Protein AF-A0A0E0RIQ4-F1 (afdb_monomer)

pLDDT: mean 88.76, std 12.85, range [45.59, 98.69]

InterPro domains:
  IPR000907 Lipoxygenase [PTHR11771] (1-257)
  IPR013819 Lipoxygenase, C-terminal [PF00305] (1-257)
  IPR013819 Lipoxygenase, C-terminal [PS51393] (1-257)
  IPR036226 Lipoxigenase, C-terminal domain superfamily [SSF48484] (1-257)

Solvent-accessible surface area (backbone atoms only — not comparable to full-atom values): 14904 Å² total; per-residue (Å²): 110,67,68,61,57,50,32,57,67,51,34,73,22,92,85,11,54,50,30,69,44,31,67,63,23,90,44,49,65,57,52,53,49,51,46,44,74,75,70,63,38,67,68,42,64,31,68,72,44,38,54,51,54,55,42,73,72,66,65,79,66,65,90,86,79,55,65,65,62,59,52,50,46,56,51,53,52,47,46,38,52,41,41,41,56,47,48,53,65,79,34,81,46,51,65,54,49,67,67,33,62,66,63,54,49,51,57,48,43,48,40,61,71,71,36,60,92,54,88,68,50,74,82,66,67,70,37,66,69,41,43,35,51,52,54,32,29,55,54,37,48,75,38,65,52,43,50,69,70,37,48,48,40,24,82,54,36,63,51,45,90,77,46,61,55,35,73,77,60,76,84,74,56,82,88,81,43,66,100,71,66,80,51,68,74,41,53,67,47,72,71,45,47,66,60,46,48,60,52,31,44,57,64,33,53,80,61,97,83,61,78,54,88,63,70,70,82,55,72,74,41,65,71,36,71,68,49,34,51,43,49,52,54,36,28,54,49,50,53,54,48,52,54,50,52,52,57,50,72,69,37,84,89,53,75,94,107

Structure (mmCIF, N/CA/C/O backbone):
data_AF-A0A0E0RIQ4-F1
#
_entry.id   AF-A0A0E0RIQ4-F1
#
loop_
_atom_site.group_PDB
_atom_site.id
_atom_site.type_symbol
_atom_site.label_atom_id
_atom_site.label_alt_id
_atom_site.label_comp_id
_atom_site.label_asym_id
_atom_site.label_entity_id
_atom_site.label_seq_id
_atom_site.pdbx_PDB_ins_code
_atom_site.Cartn_x
_atom_site.Cartn_y
_atom_site.Cartn_z
_atom_site.occupancy
_atom_site.B_iso_or_equiv
_atom_site.auth_seq_id
_atom_site.auth_comp_id
_atom_site.auth_asym_id
_atom_site.auth_atom_id
_atom_site.pdbx_PDB_model_num
ATOM 1 N N . MET A 1 1 ? -10.357 0.951 -6.678 1.00 92.38 1 MET A N 1
ATOM 2 C CA . MET A 1 1 ? -10.808 -0.134 -7.591 1.00 92.38 1 MET A CA 1
ATOM 3 C C . MET A 1 1 ? -10.635 0.209 -9.069 1.00 92.38 1 MET A C 1
ATOM 5 O O . MET A 1 1 ? -10.190 -0.663 -9.808 1.00 92.38 1 MET A O 1
ATOM 9 N N . GLU A 1 2 ? -10.958 1.433 -9.501 1.00 96.56 2 GLU A N 1
ATOM 10 C CA . GLU A 1 2 ? -10.886 1.853 -10.913 1.00 96.56 2 GLU A CA 1
ATOM 11 C C . GLU A 1 2 ? -9.510 1.608 -11.554 1.00 96.56 2 GLU A C 1
ATOM 13 O O . GLU A 1 2 ? -9.418 0.913 -12.565 1.00 96.56 2 GLU A O 1
ATOM 18 N N . ILE A 1 3 ? -8.424 2.059 -10.912 1.00 96.25 3 ILE A N 1
ATOM 19 C CA . ILE A 1 3 ? -7.063 1.844 -11.427 1.00 96.25 3 ILE A CA 1
ATOM 20 C C . ILE A 1 3 ? -6.725 0.354 -11.592 1.00 96.25 3 ILE A C 1
ATOM 22 O O . ILE A 1 3 ? -6.146 -0.037 -12.601 1.00 96.25 3 ILE A O 1
ATOM 26 N N . ASN A 1 4 ? -7.182 -0.515 -10.681 1.00 97.62 4 ASN A N 1
ATOM 27 C CA . ASN A 1 4 ? -6.982 -1.964 -10.802 1.00 97.62 4 ASN A CA 1
ATOM 28 C C . ASN A 1 4 ? -7.773 -2.544 -11.986 1.00 97.62 4 ASN A C 1
ATOM 30 O O . ASN A 1 4 ? -7.302 -3.469 -12.646 1.00 97.62 4 ASN A O 1
ATOM 34 N N . ALA A 1 5 ? -8.973 -2.027 -12.274 1.00 97.94 5 ALA A N 1
ATOM 35 C CA . ALA A 1 5 ? -9.759 -2.453 -13.431 1.00 97.94 5 ALA A CA 1
ATOM 36 C C . ALA A 1 5 ? -9.096 -2.037 -14.751 1.00 97.94 5 ALA A C 1
ATOM 38 O O . ALA A 1 5 ? -9.020 -2.842 -15.680 1.00 97.94 5 ALA A O 1
ATOM 39 N N . GLN A 1 6 ? -8.561 -0.818 -14.814 1.00 97.00 6 GLN A N 1
ATOM 40 C CA . GLN A 1 6 ? -7.783 -0.338 -15.956 1.00 97.00 6 GLN A CA 1
ATOM 41 C C . GLN A 1 6 ? -6.483 -1.131 -16.124 1.00 97.00 6 GLN A C 1
ATOM 43 O O . GLN A 1 6 ? -6.162 -1.556 -17.236 1.00 97.00 6 GLN A O 1
ATOM 48 N N . ALA A 1 7 ? -5.787 -1.429 -15.024 1.00 96.88 7 ALA A N 1
ATOM 49 C CA . ALA A 1 7 ? -4.582 -2.245 -15.036 1.00 96.88 7 ALA A CA 1
ATOM 50 C C . ALA A 1 7 ? -4.851 -3.643 -15.611 1.00 96.88 7 ALA A C 1
ATOM 52 O O . ALA A 1 7 ? -4.124 -4.084 -16.498 1.00 96.88 7 ALA A O 1
ATOM 53 N N . ARG A 1 8 ? -5.941 -4.309 -15.203 1.00 98.12 8 ARG A N 1
ATOM 54 C CA . ARG A 1 8 ? -6.346 -5.608 -15.776 1.00 98.12 8 ARG A CA 1
ATOM 55 C C . ARG A 1 8 ? -6.628 -5.563 -17.277 1.00 98.12 8 ARG A C 1
ATOM 57 O O . ARG A 1 8 ? -6.544 -6.598 -17.923 1.00 98.12 8 ARG A O 1
ATOM 64 N N . ARG A 1 9 ? -6.995 -4.403 -17.828 1.00 96.19 9 ARG A N 1
ATOM 65 C CA . ARG A 1 9 ? -7.291 -4.242 -19.260 1.00 96.19 9 ARG A CA 1
ATOM 66 C C . ARG A 1 9 ? -6.046 -3.931 -20.084 1.00 96.19 9 ARG A C 1
ATOM 68 O O . ARG A 1 9 ? -5.907 -4.474 -21.175 1.00 96.19 9 ARG A O 1
ATOM 75 N N . MET A 1 10 ? -5.172 -3.056 -19.587 1.00 94.44 10 MET A N 1
ATOM 76 C CA . MET A 1 10 ? -4.104 -2.447 -20.396 1.00 94.44 10 MET A CA 1
ATOM 77 C C . MET A 1 10 ? -2.688 -2.712 -19.869 1.00 94.44 10 MET A C 1
ATOM 79 O O . MET A 1 10 ? -1.731 -2.706 -20.641 1.00 94.44 10 MET A O 1
ATOM 83 N N . LEU A 1 11 ? -2.532 -2.911 -18.559 1.00 95.88 11 LEU A N 1
ATOM 84 C CA . LEU A 1 11 ? -1.223 -2.970 -17.906 1.00 95.88 11 LEU A CA 1
ATOM 85 C C . LEU A 1 11 ? -0.731 -4.415 -17.769 1.00 95.88 11 LEU A C 1
ATOM 87 O O . LEU A 1 11 ? 0.338 -4.749 -18.272 1.00 95.88 11 LEU A O 1
ATOM 91 N N . ILE A 1 12 ? -1.527 -5.258 -17.109 1.00 97.19 12 ILE A N 1
ATOM 92 C CA . ILE A 1 12 ? -1.176 -6.637 -16.726 1.00 97.19 12 ILE A CA 1
ATOM 93 C C . ILE A 1 12 ? -1.946 -7.706 -17.518 1.00 97.19 12 ILE A C 1
ATOM 95 O O . ILE A 1 12 ? -1.916 -8.885 -17.172 1.00 97.19 12 ILE A O 1
ATOM 99 N N . SER A 1 13 ? -2.683 -7.291 -18.548 1.00 96.69 13 SER A N 1
ATOM 100 C CA . SER A 1 13 ? -3.331 -8.192 -19.501 1.00 96.69 13 SER A CA 1
ATOM 101 C C . SER A 1 13 ? -2.311 -8.888 -20.402 1.00 96.69 13 SER A C 1
ATOM 103 O O . SER A 1 13 ? -1.159 -8.465 -20.502 1.00 96.69 13 SER A O 1
ATOM 105 N N . ALA A 1 14 ? -2.768 -9.930 -21.104 1.00 96.81 14 ALA A N 1
ATOM 106 C CA . ALA A 1 14 ? -1.993 -10.554 -22.168 1.00 96.81 14 ALA A CA 1
ATOM 107 C C . ALA A 1 14 ? -1.611 -9.518 -23.241 1.00 96.81 14 ALA A C 1
ATOM 109 O O . ALA A 1 14 ? -2.481 -8.800 -23.739 1.00 96.81 14 ALA A O 1
ATOM 110 N N . ASN A 1 15 ? -0.329 -9.452 -23.603 1.00 93.75 15 ASN A N 1
ATOM 111 C CA . ASN A 1 15 ? 0.264 -8.407 -24.458 1.00 93.75 15 ASN A CA 1
ATOM 112 C C . ASN A 1 15 ? 0.125 -6.972 -23.905 1.00 93.75 15 ASN A C 1
ATOM 114 O O . ASN A 1 15 ? 0.300 -5.999 -24.641 1.00 93.75 15 ASN A O 1
ATOM 118 N N . GLY A 1 16 ? -0.192 -6.821 -22.618 1.00 94.75 16 GLY A N 1
ATOM 119 C CA . GLY A 1 16 ? -0.209 -5.536 -21.931 1.00 94.75 16 GLY A CA 1
ATOM 120 C C . GLY A 1 16 ? 1.195 -4.948 -21.772 1.00 94.75 16 GLY A C 1
ATOM 121 O O . GLY A 1 16 ? 2.207 -5.550 -22.151 1.00 94.75 16 GLY A O 1
ATOM 122 N N . ILE A 1 17 ? 1.267 -3.754 -21.184 1.00 94.12 17 ILE A N 1
ATOM 123 C CA . ILE A 1 17 ? 2.531 -3.019 -21.011 1.00 94.12 17 ILE A CA 1
ATOM 124 C C . ILE A 1 17 ? 3.557 -3.845 -20.219 1.00 94.12 17 ILE A C 1
ATOM 126 O O . ILE A 1 17 ? 4.716 -3.917 -20.625 1.00 94.12 17 ILE A O 1
ATOM 130 N N . ILE A 1 18 ? 3.151 -4.492 -19.118 1.00 94.56 18 ILE A N 1
ATOM 131 C CA . ILE A 1 18 ? 4.074 -5.240 -18.250 1.00 94.56 18 ILE A CA 1
ATOM 132 C C . ILE A 1 18 ? 4.650 -6.459 -18.975 1.00 94.56 18 ILE A C 1
ATOM 134 O O . ILE A 1 18 ? 5.863 -6.648 -18.977 1.00 94.56 18 ILE A O 1
ATOM 138 N N . GLU A 1 19 ? 3.815 -7.254 -19.644 1.00 94.50 19 GLU A N 1
ATOM 139 C CA . GLU A 1 19 ? 4.278 -8.400 -20.438 1.00 94.50 19 GLU A CA 1
ATOM 140 C C . GLU A 1 19 ? 5.190 -7.969 -21.599 1.00 94.50 19 GLU A C 1
ATOM 142 O O . GLU A 1 19 ? 6.175 -8.637 -21.902 1.00 94.50 19 GLU A O 1
ATOM 147 N N . SER A 1 20 ? 4.913 -6.829 -22.230 1.00 91.88 20 SER A N 1
ATOM 148 C CA . SER A 1 20 ? 5.684 -6.365 -23.391 1.00 91.88 20 SER A CA 1
ATOM 149 C C . SER A 1 20 ? 7.042 -5.749 -23.022 1.00 91.88 20 SER A C 1
ATOM 151 O O . SER A 1 20 ? 7.970 -5.747 -23.842 1.00 91.88 20 SER A O 1
ATOM 153 N N . ALA A 1 21 ? 7.163 -5.204 -21.806 1.00 90.75 21 ALA A N 1
ATOM 154 C CA . ALA A 1 21 ? 8.303 -4.388 -21.387 1.00 90.75 21 ALA A CA 1
ATOM 155 C C . ALA A 1 21 ? 9.187 -5.010 -20.290 1.00 90.75 21 ALA A C 1
ATOM 157 O O . ALA A 1 21 ? 10.286 -4.500 -20.070 1.00 90.75 21 ALA A O 1
ATOM 158 N N . PHE A 1 22 ? 8.762 -6.083 -19.614 1.00 92.12 22 PHE A N 1
ATOM 159 C CA . PHE A 1 22 ? 9.540 -6.735 -18.550 1.00 92.12 22 PHE A CA 1
ATOM 160 C C . PHE A 1 22 ? 10.037 -8.123 -18.957 1.00 92.12 22 PHE A C 1
ATOM 162 O O . PHE A 1 22 ? 9.369 -8.854 -19.686 1.00 92.12 22 PHE A O 1
ATOM 169 N N . ALA A 1 23 ? 11.211 -8.503 -18.442 1.00 91.81 23 ALA A N 1
ATOM 170 C CA . ALA A 1 23 ? 11.889 -9.754 -18.786 1.00 91.81 23 ALA A CA 1
ATOM 171 C C . ALA A 1 23 ? 11.030 -11.033 -18.689 1.00 91.81 23 ALA A C 1
ATOM 173 O O . ALA A 1 23 ? 11.156 -11.867 -19.587 1.00 91.81 23 ALA A O 1
ATOM 174 N N . PRO A 1 24 ? 10.159 -11.227 -17.671 1.00 93.94 24 PRO A N 1
ATOM 175 C CA . PRO A 1 24 ? 9.381 -12.463 -17.571 1.00 93.94 24 PRO A CA 1
ATOM 176 C C . PRO A 1 24 ? 8.320 -12.625 -18.673 1.00 93.94 24 PRO A C 1
ATOM 178 O O . PRO A 1 24 ? 7.795 -13.726 -18.856 1.00 93.94 24 PRO A O 1
ATOM 181 N N . GLY A 1 25 ? 7.990 -11.561 -19.413 1.00 94.12 25 GLY A N 1
ATOM 182 C CA . GLY A 1 25 ? 7.013 -11.608 -20.495 1.00 94.12 25 GLY A CA 1
ATOM 183 C C . GLY A 1 25 ? 5.659 -12.145 -20.029 1.00 94.12 25 GLY A C 1
ATOM 184 O O . GLY A 1 25 ? 5.112 -11.704 -19.016 1.00 94.12 25 GLY A O 1
ATOM 185 N N . LYS A 1 26 ? 5.135 -13.153 -20.737 1.00 96.69 26 LYS A N 1
ATOM 186 C CA . LYS A 1 26 ? 3.860 -13.819 -20.409 1.00 96.69 26 LYS A CA 1
ATOM 187 C C . LYS A 1 26 ? 3.804 -14.433 -19.004 1.00 96.69 26 LYS A C 1
ATOM 189 O O . LYS A 1 26 ? 2.722 -14.724 -18.508 1.00 96.69 26 LYS A O 1
ATOM 194 N N . HIS A 1 27 ? 4.956 -14.624 -18.357 1.00 97.31 27 HIS A N 1
ATOM 195 C CA . HIS A 1 27 ? 5.059 -15.193 -17.012 1.00 97.31 27 HIS A CA 1
ATOM 196 C C . HIS A 1 27 ? 5.031 -14.137 -15.895 1.00 97.31 27 HIS A C 1
ATOM 198 O O . HIS A 1 27 ? 5.064 -14.504 -14.724 1.00 97.31 27 HIS A O 1
ATOM 204 N N . CYS A 1 28 ? 4.946 -12.834 -16.207 1.00 95.81 28 CYS A N 1
ATOM 205 C CA . CYS A 1 28 ? 4.915 -11.768 -15.194 1.00 95.81 28 CYS A CA 1
ATOM 206 C C . CYS A 1 28 ? 3.818 -11.986 -14.136 1.00 95.81 28 CYS A C 1
ATOM 208 O O . CYS A 1 28 ? 4.082 -11.897 -12.936 1.00 95.81 28 CYS A O 1
ATOM 210 N N . MET A 1 29 ? 2.595 -12.316 -14.565 1.00 96.38 29 MET A N 1
ATOM 211 C CA . MET A 1 29 ? 1.484 -12.541 -13.633 1.00 96.38 29 MET A CA 1
ATOM 212 C C . MET A 1 29 ? 1.606 -13.859 -12.868 1.00 96.38 29 MET A C 1
ATOM 214 O O . MET A 1 29 ? 1.316 -13.895 -11.673 1.00 96.38 29 MET A O 1
ATOM 218 N N . GLU A 1 30 ? 2.097 -14.916 -13.515 1.00 97.25 30 GLU A N 1
ATOM 219 C CA . GLU A 1 30 ? 2.367 -16.206 -12.870 1.00 97.25 30 GLU A CA 1
ATOM 220 C C . GLU A 1 30 ? 3.402 -16.061 -11.745 1.00 97.25 30 GLU A C 1
ATOM 222 O O . GLU A 1 30 ? 3.193 -16.564 -10.642 1.00 97.25 30 GLU A O 1
ATOM 227 N N . LEU A 1 31 ? 4.464 -15.281 -11.975 1.00 97.38 31 LEU A N 1
ATOM 228 C CA . LEU A 1 31 ? 5.464 -14.975 -10.955 1.00 97.38 31 LEU A CA 1
ATOM 229 C C . LEU A 1 31 ? 4.833 -14.290 -9.735 1.00 97.38 31 LEU A C 1
ATOM 231 O O . LEU A 1 31 ? 5.110 -14.679 -8.602 1.00 97.38 31 LEU A O 1
ATOM 235 N N . SER A 1 32 ? 3.950 -13.308 -9.952 1.00 96.75 32 SER A N 1
ATOM 236 C CA . SER A 1 32 ? 3.248 -12.632 -8.852 1.00 96.75 32 SER A CA 1
ATOM 237 C C . SER A 1 32 ? 2.329 -13.581 -8.071 1.00 96.75 32 SER A C 1
ATOM 239 O O . SER A 1 32 ? 2.265 -13.498 -6.846 1.00 96.75 32 SER A O 1
ATOM 241 N N . SER A 1 33 ? 1.686 -14.533 -8.755 1.00 97.50 33 SER A N 1
ATOM 242 C CA . SER A 1 33 ? 0.857 -15.567 -8.128 1.00 97.50 33 SER A CA 1
ATOM 243 C C . SER A 1 33 ? 1.698 -16.523 -7.277 1.00 97.50 33 SER A C 1
ATOM 245 O O . SER A 1 33 ? 1.333 -16.801 -6.137 1.00 97.50 33 SER A O 1
ATOM 247 N N . ALA A 1 34 ? 2.864 -16.949 -7.771 1.00 97.81 34 ALA A N 1
ATOM 248 C CA . ALA A 1 34 ? 3.794 -17.774 -7.002 1.00 97.81 34 ALA A CA 1
ATOM 249 C C . ALA A 1 34 ? 4.325 -17.038 -5.759 1.00 97.81 34 ALA A C 1
ATOM 251 O O . ALA A 1 34 ? 4.420 -17.628 -4.683 1.00 97.81 34 ALA A O 1
ATOM 252 N N . VAL A 1 35 ? 4.633 -15.741 -5.878 1.00 96.12 35 VAL A N 1
ATOM 253 C CA . VAL A 1 35 ? 5.054 -14.918 -4.732 1.00 96.12 35 VAL A CA 1
ATOM 254 C C . VAL A 1 35 ? 3.923 -14.764 -3.720 1.00 96.12 35 VAL A C 1
ATOM 256 O O . VAL A 1 35 ? 4.161 -14.914 -2.519 1.00 96.12 35 VAL A O 1
ATOM 259 N N . TYR A 1 36 ? 2.698 -14.518 -4.197 1.00 96.94 36 TYR A N 1
ATOM 260 C CA . TYR A 1 36 ? 1.518 -14.482 -3.348 1.00 96.94 36 TYR A CA 1
ATOM 261 C C . TYR A 1 36 ? 1.396 -15.792 -2.576 1.00 96.94 36 TYR A C 1
ATOM 263 O O . TYR A 1 36 ? 1.433 -15.736 -1.355 1.00 96.94 36 TYR A O 1
ATOM 271 N N . ASP A 1 37 ? 1.366 -16.954 -3.240 1.00 95.81 37 ASP A N 1
ATOM 272 C CA . ASP A 1 37 ? 1.272 -18.283 -2.611 1.00 95.81 37 ASP A CA 1
ATOM 273 C C . ASP A 1 37 ? 2.358 -18.523 -1.550 1.00 95.81 37 ASP A C 1
ATOM 275 O O . ASP A 1 37 ? 2.050 -18.890 -0.416 1.00 95.81 37 ASP A O 1
ATOM 279 N N . LYS A 1 38 ? 3.623 -18.252 -1.877 1.00 93.69 38 LYS A N 1
ATOM 280 C CA . LYS A 1 38 ? 4.753 -18.645 -1.023 1.00 93.69 38 LYS A CA 1
ATOM 281 C C . LYS A 1 38 ? 5.069 -17.684 0.114 1.00 93.69 38 LYS A C 1
ATOM 283 O O . LYS A 1 38 ? 5.547 -18.138 1.151 1.00 93.69 38 LYS A O 1
ATOM 288 N N . PHE A 1 39 ? 4.848 -16.384 -0.068 1.00 91.50 39 PHE A N 1
ATOM 289 C CA . PHE A 1 39 ? 5.436 -15.379 0.826 1.00 91.50 39 PHE A CA 1
ATOM 290 C C . PHE A 1 39 ? 4.431 -14.403 1.428 1.00 91.50 39 PHE A C 1
ATOM 292 O O . PHE A 1 39 ? 4.688 -13.878 2.514 1.00 91.50 39 PHE A O 1
ATOM 299 N N . TRP A 1 40 ? 3.304 -14.148 0.760 1.00 95.38 40 TRP A N 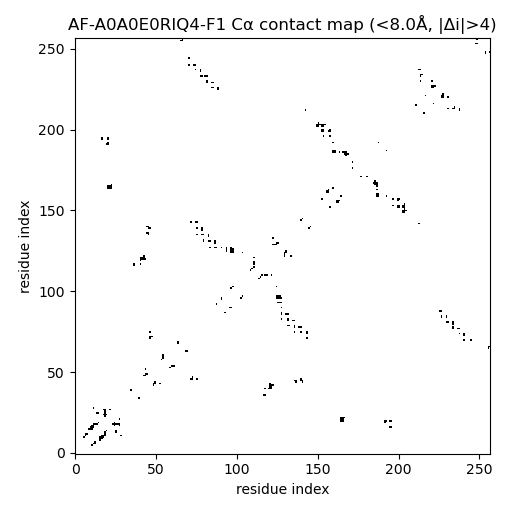1
ATOM 300 C CA . TRP A 1 40 ? 2.339 -13.173 1.260 1.00 95.38 40 TRP A CA 1
ATOM 301 C C . TRP A 1 40 ? 1.596 -13.698 2.491 1.00 95.38 40 TRP A C 1
ATOM 303 O O . TRP A 1 40 ? 1.062 -14.816 2.479 1.00 95.38 40 TRP A O 1
ATOM 313 N N . ARG A 1 41 ? 1.542 -12.856 3.529 1.00 95.06 41 ARG A N 1
ATOM 314 C CA . ARG A 1 41 ? 0.822 -13.076 4.787 1.00 95.06 41 ARG A CA 1
ATOM 315 C C . ARG A 1 41 ? 0.364 -11.743 5.362 1.00 95.06 41 ARG A C 1
ATOM 317 O O . ARG A 1 41 ? 1.204 -10.895 5.649 1.00 95.06 41 ARG A O 1
ATOM 324 N N . PHE A 1 42 ? -0.936 -11.599 5.615 1.00 96.44 42 PHE A N 1
ATOM 325 C CA . PHE A 1 42 ? -1.510 -10.348 6.115 1.00 96.44 42 PHE A CA 1
ATOM 326 C C . PHE A 1 42 ? -0.841 -9.854 7.409 1.00 96.44 42 PHE A C 1
ATOM 328 O O . PHE A 1 42 ? -0.478 -8.684 7.519 1.00 96.44 42 PHE A O 1
ATOM 335 N N . ASP A 1 43 ? -0.608 -10.744 8.376 1.00 93.56 43 ASP A N 1
ATOM 336 C CA . ASP A 1 43 ? 0.014 -10.403 9.659 1.00 93.56 43 ASP A CA 1
ATOM 337 C C . ASP A 1 43 ? 1.471 -9.914 9.577 1.00 93.56 43 ASP A C 1
ATOM 339 O O . ASP A 1 43 ? 1.982 -9.404 10.583 1.00 93.56 43 ASP A O 1
ATOM 343 N N . MET A 1 44 ? 2.098 -10.026 8.400 1.00 92.31 44 MET A N 1
ATOM 344 C CA . MET A 1 44 ? 3.464 -9.595 8.099 1.00 92.31 44 MET A CA 1
ATOM 345 C C . MET A 1 44 ? 3.538 -8.332 7.229 1.00 92.31 44 MET A C 1
ATOM 347 O O . MET A 1 44 ? 4.632 -7.813 7.035 1.00 92.31 44 MET A O 1
ATOM 351 N N . GLU A 1 45 ? 2.413 -7.812 6.725 1.00 93.19 45 GLU A N 1
ATOM 352 C CA . GLU A 1 45 ? 2.394 -6.616 5.861 1.00 93.19 45 GLU A CA 1
ATOM 353 C C . GLU A 1 45 ? 2.498 -5.298 6.653 1.00 93.19 45 GLU A C 1
ATOM 355 O O . GLU A 1 45 ? 2.777 -4.232 6.101 1.00 93.19 45 GLU A O 1
ATOM 360 N N . ALA A 1 46 ? 2.303 -5.347 7.974 1.00 88.44 46 ALA A N 1
ATOM 361 C CA . ALA A 1 46 ? 2.563 -4.203 8.839 1.00 88.44 46 ALA A CA 1
ATOM 362 C C . ALA A 1 46 ? 4.070 -3.912 8.895 1.00 88.44 46 ALA A C 1
ATOM 364 O O . ALA A 1 46 ? 4.864 -4.817 9.156 1.00 88.44 46 ALA A O 1
ATOM 365 N N . LEU A 1 47 ? 4.460 -2.638 8.761 1.00 86.50 47 LEU A N 1
ATOM 366 C CA . LEU A 1 47 ? 5.869 -2.221 8.728 1.00 86.50 47 LEU A CA 1
ATOM 367 C C . LEU A 1 47 ? 6.751 -2.856 9.826 1.00 86.50 47 LEU A C 1
ATOM 369 O O . LEU A 1 47 ? 7.825 -3.355 9.492 1.00 86.50 47 LEU A O 1
ATOM 373 N N . PRO A 1 48 ? 6.357 -2.897 11.120 1.00 84.12 48 PRO A N 1
ATOM 374 C CA . PRO A 1 48 ? 7.208 -3.503 12.141 1.00 84.12 48 PRO A CA 1
ATOM 375 C C . PRO A 1 48 ? 7.447 -5.003 11.925 1.00 84.12 48 PRO A C 1
ATOM 377 O O . PRO A 1 48 ? 8.558 -5.473 12.152 1.00 84.12 48 PRO A O 1
ATOM 380 N N . ALA A 1 49 ? 6.422 -5.742 11.492 1.00 85.81 49 ALA A N 1
ATOM 381 C CA . ALA A 1 49 ? 6.518 -7.180 11.257 1.00 85.81 49 ALA A CA 1
ATOM 382 C C . ALA A 1 49 ? 7.362 -7.479 10.011 1.00 85.81 49 ALA A C 1
ATOM 384 O O . ALA A 1 49 ? 8.229 -8.351 10.059 1.00 85.81 49 ALA A O 1
ATOM 385 N N . ASP A 1 50 ? 7.181 -6.700 8.940 1.00 86.06 50 ASP A N 1
ATOM 386 C CA . ASP A 1 50 ? 8.001 -6.801 7.733 1.00 86.06 50 ASP A CA 1
ATOM 387 C C . ASP A 1 50 ? 9.493 -6.572 8.031 1.00 86.06 50 ASP A C 1
ATOM 389 O O . ASP A 1 50 ? 10.344 -7.354 7.603 1.00 86.06 50 ASP A O 1
ATOM 393 N N . LEU A 1 51 ? 9.817 -5.541 8.820 1.00 80.00 51 LEU A N 1
ATOM 394 C CA . LEU A 1 51 ? 11.198 -5.241 9.205 1.00 80.00 51 LEU A CA 1
ATOM 395 C C . LEU A 1 51 ? 11.834 -6.383 10.006 1.00 80.00 51 LEU A C 1
ATOM 397 O O . LEU A 1 51 ? 12.954 -6.787 9.698 1.00 80.00 51 LEU A O 1
ATOM 401 N N . ILE A 1 52 ? 11.124 -6.928 11.001 1.00 79.69 52 ILE A N 1
ATOM 402 C CA . ILE A 1 52 ? 11.611 -8.064 11.804 1.00 79.69 52 ILE A CA 1
ATOM 403 C C . ILE A 1 52 ? 11.868 -9.274 10.904 1.00 79.69 52 ILE A C 1
ATOM 405 O O . ILE A 1 52 ? 12.965 -9.829 10.922 1.00 79.69 52 ILE A O 1
ATOM 409 N N . ARG A 1 53 ? 10.911 -9.614 10.031 1.00 81.50 53 ARG A N 1
ATOM 410 C CA . ARG A 1 53 ? 11.041 -10.716 9.070 1.00 81.50 53 ARG A CA 1
ATOM 411 C C . ARG A 1 53 ? 12.287 -10.566 8.193 1.00 81.50 53 ARG A C 1
ATOM 413 O O . ARG A 1 53 ? 13.006 -11.537 7.978 1.00 81.50 53 ARG A O 1
ATOM 420 N N . ARG A 1 54 ? 12.568 -9.360 7.688 1.00 75.25 54 ARG A N 1
ATOM 421 C CA . ARG A 1 54 ? 13.748 -9.092 6.844 1.00 75.25 54 ARG A CA 1
ATOM 422 C C . ARG A 1 54 ? 15.078 -9.186 7.597 1.00 75.25 54 ARG A C 1
ATOM 424 O O . ARG A 1 54 ? 16.098 -9.466 6.966 1.00 75.25 54 ARG A O 1
ATOM 431 N N . ILE A 1 55 ? 15.078 -8.954 8.908 1.00 68.75 55 ILE A N 1
ATOM 432 C CA . ILE A 1 55 ? 16.258 -9.103 9.770 1.00 68.75 55 ILE A CA 1
ATOM 433 C C . ILE A 1 55 ? 16.512 -10.584 10.070 1.00 68.75 55 ILE A C 1
ATOM 435 O O . ILE A 1 55 ? 17.640 -11.051 9.899 1.00 68.75 55 ILE A O 1
ATOM 439 N N . ASP A 1 56 ? 15.464 -11.324 10.438 1.00 61.50 56 ASP A N 1
ATOM 440 C CA . ASP A 1 56 ? 15.539 -12.754 10.762 1.00 61.50 56 ASP A CA 1
ATOM 441 C C . ASP A 1 56 ? 15.969 -13.610 9.556 1.00 61.50 56 ASP A C 1
ATOM 443 O O . ASP A 1 56 ? 16.598 -14.653 9.724 1.00 61.50 56 ASP A O 1
ATOM 447 N N . LEU A 1 57 ? 15.724 -13.135 8.327 1.00 58.03 57 LEU A N 1
ATOM 448 C CA . LEU A 1 57 ? 16.204 -13.742 7.076 1.00 58.03 57 LEU A CA 1
ATOM 449 C C . LEU A 1 57 ? 17.720 -13.581 6.822 1.00 58.03 57 LEU A C 1
ATOM 451 O O . LEU A 1 57 ? 18.201 -13.926 5.744 1.00 58.03 57 LEU A O 1
ATOM 455 N N . GLY A 1 58 ? 18.496 -13.117 7.807 1.00 47.44 58 GLY A N 1
ATOM 456 C CA . GLY A 1 58 ? 19.955 -13.259 7.804 1.00 47.44 58 GLY A CA 1
ATOM 457 C C . GLY A 1 58 ? 20.732 -12.111 7.164 1.00 47.44 58 GLY A C 1
ATOM 458 O O . GLY A 1 58 ? 21.913 -12.271 6.871 1.00 47.44 58 GLY A O 1
ATOM 459 N N . ASN A 1 59 ? 20.126 -10.934 6.991 1.00 51.00 59 ASN A N 1
ATOM 460 C CA . ASN A 1 59 ? 20.846 -9.797 6.414 1.00 51.00 59 ASN A CA 1
ATOM 461 C C . ASN A 1 59 ? 21.862 -9.166 7.380 1.00 51.00 59 ASN A C 1
ATOM 463 O O . ASN A 1 59 ? 22.690 -8.376 6.940 1.00 51.00 59 ASN A O 1
ATOM 467 N N . GLY A 1 60 ? 21.823 -9.477 8.684 1.00 48.78 60 GLY A N 1
ATOM 468 C CA . GLY A 1 60 ? 22.796 -8.969 9.664 1.00 48.78 60 GLY A CA 1
ATOM 469 C C . GLY A 1 60 ? 22.863 -7.439 9.765 1.00 48.78 60 GLY A C 1
ATOM 470 O O . GLY A 1 60 ? 23.744 -6.913 10.440 1.00 48.78 60 GLY A O 1
ATOM 471 N N . ILE A 1 61 ? 21.953 -6.719 9.100 1.00 51.31 61 ILE A N 1
ATOM 472 C CA . ILE A 1 61 ? 21.883 -5.264 9.111 1.00 51.31 61 ILE A CA 1
ATOM 473 C C . ILE A 1 61 ? 21.260 -4.875 10.453 1.00 51.31 61 ILE A C 1
ATOM 475 O O . ILE A 1 61 ? 20.096 -5.208 10.695 1.00 51.31 61 ILE A O 1
ATOM 479 N N . PRO A 1 62 ? 22.007 -4.200 11.343 1.00 48.50 62 PRO A N 1
ATOM 480 C CA . PRO A 1 62 ? 21.465 -3.768 12.616 1.00 48.50 62 PRO A CA 1
ATOM 481 C C . PRO A 1 62 ? 20.284 -2.826 12.398 1.00 48.50 62 PRO A C 1
ATOM 483 O O . PRO A 1 62 ? 20.294 -1.971 11.508 1.00 48.50 62 PRO A O 1
ATOM 486 N N . TRP A 1 63 ? 19.293 -2.959 13.273 1.00 46.62 63 TRP A N 1
ATOM 487 C CA . TRP A 1 63 ? 18.235 -1.977 13.480 1.00 46.62 63 TRP A CA 1
ATOM 488 C C . TRP A 1 63 ? 18.791 -0.541 13.444 1.00 46.62 63 TRP A C 1
ATOM 490 O O . TRP A 1 63 ? 19.732 -0.223 14.172 1.00 46.62 63 TRP A O 1
ATOM 500 N N . GLY A 1 64 ? 18.187 0.340 12.637 1.00 45.59 64 GLY A N 1
ATOM 501 C CA . GLY A 1 64 ? 18.440 1.787 12.702 1.00 45.59 64 GLY A CA 1
ATOM 502 C C . GLY A 1 64 ? 19.490 2.358 11.741 1.00 45.59 64 GLY A C 1
ATOM 503 O O . GLY A 1 64 ? 19.860 3.522 11.894 1.00 45.59 64 GLY A O 1
ATOM 504 N N . GLY A 1 65 ? 19.950 1.593 10.744 1.00 49.81 65 GLY A N 1
ATOM 505 C CA . GLY A 1 65 ? 20.887 2.086 9.721 1.00 49.81 65 GLY A CA 1
ATOM 506 C C . GLY A 1 65 ? 20.245 2.885 8.575 1.00 49.81 65 GLY A C 1
ATOM 507 O O . GLY A 1 65 ? 20.904 3.744 7.983 1.00 49.81 65 GLY A O 1
ATOM 508 N N . TRP A 1 66 ? 18.963 2.646 8.271 1.00 56.97 66 TRP A N 1
ATOM 509 C CA . TRP A 1 66 ? 18.287 3.232 7.110 1.00 56.97 66 TRP A CA 1
ATOM 510 C C . TRP A 1 66 ? 17.255 4.277 7.516 1.00 56.97 66 TRP A C 1
ATOM 512 O O . TRP A 1 66 ? 16.421 4.093 8.397 1.00 56.97 66 TRP A O 1
ATOM 522 N N . GLN A 1 67 ? 17.318 5.430 6.862 1.00 56.97 67 GLN A N 1
ATOM 523 C CA . GLN A 1 67 ? 16.545 6.599 7.271 1.00 56.97 67 GLN A CA 1
ATOM 524 C C . GLN A 1 67 ? 15.110 6.576 6.739 1.00 56.97 67 GLN A C 1
ATOM 526 O O . GLN A 1 67 ? 14.233 7.139 7.393 1.00 56.97 67 GLN A O 1
ATOM 531 N N . ALA A 1 68 ? 14.873 5.885 5.616 1.00 58.38 68 ALA A N 1
ATOM 532 C CA . ALA A 1 68 ? 13.532 5.549 5.144 1.00 58.38 68 ALA A CA 1
ATOM 533 C C . ALA A 1 68 ? 12.752 4.812 6.246 1.00 58.38 68 ALA A C 1
ATOM 535 O O . ALA A 1 68 ? 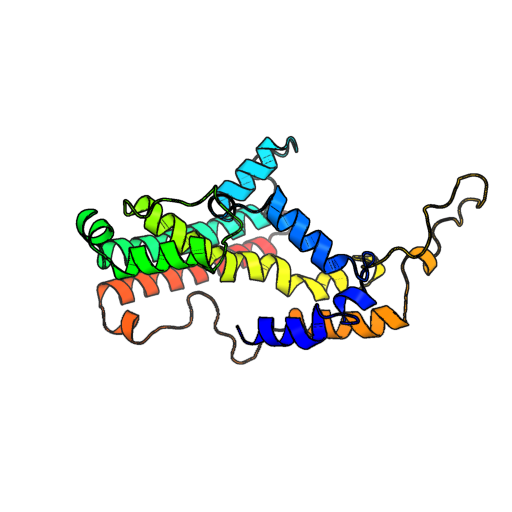11.690 5.267 6.646 1.00 58.38 68 ALA A O 1
ATOM 536 N N . GLU A 1 69 ? 13.370 3.814 6.888 1.00 68.50 69 GLU A N 1
ATOM 537 C CA . GLU A 1 69 ? 12.751 3.040 7.975 1.00 68.50 69 GLU A CA 1
ATOM 538 C C . GLU A 1 69 ? 12.370 3.909 9.187 1.00 68.50 69 GLU A C 1
ATOM 540 O O . GLU A 1 69 ? 11.362 3.661 9.847 1.00 68.50 69 GLU A O 1
ATOM 545 N N . ALA A 1 70 ? 13.144 4.960 9.481 1.00 70.62 70 ALA A N 1
ATOM 546 C CA . ALA A 1 70 ? 12.843 5.892 10.569 1.00 70.62 70 ALA A CA 1
ATOM 547 C C . ALA A 1 70 ? 11.711 6.879 10.231 1.00 70.62 70 ALA A C 1
ATOM 549 O O . ALA A 1 70 ? 11.033 7.354 11.143 1.00 70.62 70 ALA A O 1
ATOM 550 N N . ASN A 1 71 ? 11.538 7.234 8.956 1.00 79.06 71 ASN A N 1
ATOM 551 C CA . ASN A 1 71 ? 10.420 8.060 8.495 1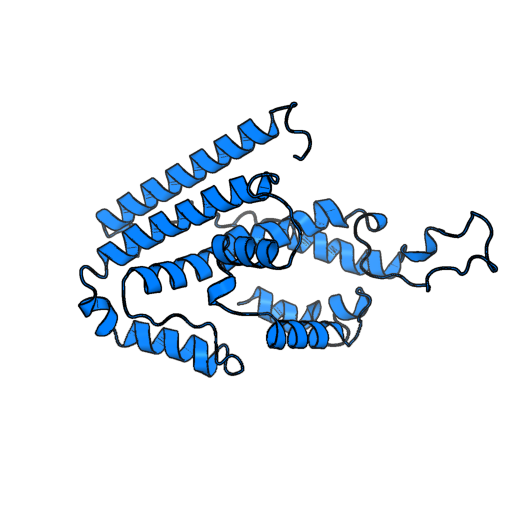.00 79.06 71 ASN A CA 1
ATOM 552 C C . ASN A 1 71 ? 9.136 7.219 8.440 1.00 79.06 71 ASN A C 1
ATOM 554 O O . ASN A 1 71 ? 8.118 7.611 9.012 1.00 79.06 71 ASN A O 1
ATOM 558 N N . ASP A 1 72 ? 9.234 6.026 7.855 1.00 81.50 72 ASP A N 1
ATOM 559 C CA . ASP A 1 72 ? 8.155 5.047 7.737 1.00 81.50 72 ASP A CA 1
ATOM 560 C C . ASP A 1 72 ? 7.624 4.639 9.114 1.00 81.50 72 ASP A C 1
ATOM 562 O O . ASP A 1 72 ? 6.415 4.556 9.316 1.00 81.50 72 ASP A O 1
ATOM 566 N N . ARG A 1 73 ? 8.514 4.470 10.104 1.00 84.06 73 ARG A N 1
ATOM 567 C CA . ARG A 1 73 ? 8.128 4.206 11.496 1.00 84.06 73 ARG A CA 1
ATOM 568 C C . ARG A 1 73 ? 7.261 5.317 12.077 1.00 84.06 73 ARG A C 1
ATOM 570 O O . ARG A 1 73 ? 6.208 5.023 12.628 1.00 84.06 73 ARG A O 1
ATOM 577 N N . GLY A 1 74 ? 7.677 6.578 11.939 1.00 87.50 74 GLY A N 1
ATOM 578 C CA . GLY A 1 74 ? 6.900 7.709 12.456 1.00 87.50 74 GLY A CA 1
ATOM 579 C C . GLY A 1 74 ? 5.501 7.779 11.837 1.00 87.50 74 GLY A C 1
ATOM 580 O O . GLY A 1 74 ? 4.523 8.056 12.536 1.00 87.50 74 GLY A O 1
ATOM 581 N N . LEU A 1 75 ? 5.405 7.469 10.542 1.00 92.12 75 LEU A N 1
ATOM 582 C CA . LEU A 1 75 ? 4.140 7.386 9.822 1.00 92.12 75 LEU A CA 1
ATOM 583 C C . LEU A 1 75 ? 3.266 6.226 10.323 1.00 92.12 75 LEU A C 1
ATOM 585 O O . LEU A 1 75 ? 2.114 6.446 10.690 1.00 92.12 75 LEU A O 1
ATOM 589 N N . ALA A 1 76 ? 3.816 5.013 10.391 1.00 93.00 76 ALA A N 1
ATOM 590 C CA . ALA A 1 76 ? 3.105 3.825 10.860 1.00 93.00 76 ALA A CA 1
ATOM 591 C C . ALA A 1 76 ? 2.601 3.980 12.306 1.00 93.00 76 ALA A C 1
ATOM 593 O O . ALA A 1 76 ? 1.455 3.635 12.598 1.00 93.00 76 ALA A O 1
ATOM 594 N N . ASP A 1 77 ? 3.418 4.556 13.191 1.00 93.75 77 ASP A N 1
ATOM 595 C CA . ASP A 1 77 ? 3.040 4.833 14.580 1.00 93.75 77 ASP A CA 1
ATOM 596 C C . ASP A 1 77 ? 1.907 5.875 14.644 1.00 93.75 77 ASP A C 1
ATOM 598 O O . ASP A 1 77 ? 0.931 5.689 15.370 1.00 93.75 77 ASP A O 1
ATOM 602 N N . SER A 1 78 ? 1.959 6.921 13.811 1.00 95.94 78 SER A N 1
ATOM 603 C CA . SER A 1 78 ? 0.898 7.938 13.747 1.00 95.94 78 SER A CA 1
ATOM 604 C C . SER A 1 78 ? -0.432 7.384 13.237 1.00 95.94 78 SER A C 1
ATOM 606 O O . SER A 1 78 ? -1.484 7.760 13.763 1.00 95.94 78 SER A O 1
ATOM 608 N N . ILE A 1 79 ? -0.396 6.487 12.242 1.00 97.19 79 ILE A N 1
ATOM 609 C CA . ILE A 1 79 ? -1.582 5.759 11.764 1.00 97.19 79 ILE A CA 1
ATOM 610 C C . ILE A 1 79 ? -2.138 4.902 12.900 1.00 97.19 79 ILE A C 1
ATOM 612 O O . ILE A 1 79 ? -3.331 4.968 13.183 1.00 97.19 79 ILE A O 1
ATOM 616 N N . LYS A 1 80 ? -1.280 4.139 13.587 1.00 97.44 80 LYS A N 1
ATOM 617 C CA . LYS A 1 80 ? -1.695 3.283 14.701 1.00 97.44 80 LYS A CA 1
ATOM 618 C C . LYS A 1 80 ? -2.359 4.083 15.816 1.00 97.44 80 LYS A C 1
ATOM 620 O O . LYS A 1 80 ? -3.380 3.647 16.337 1.00 97.44 80 LYS A O 1
ATOM 625 N N . GLU A 1 81 ? -1.812 5.238 16.186 1.00 97.44 81 GLU A N 1
ATOM 626 C CA . GLU A 1 81 ? -2.407 6.115 17.202 1.00 97.44 81 GLU A CA 1
ATOM 627 C C . GLU A 1 81 ? -3.776 6.648 16.766 1.00 97.44 81 GLU A C 1
ATOM 629 O O . GLU A 1 81 ? -4.719 6.609 17.550 1.00 97.44 81 GLU A O 1
ATOM 634 N N . TRP A 1 82 ? -3.911 7.097 15.513 1.00 97.31 82 TRP A N 1
ATOM 635 C CA . TRP A 1 82 ? -5.203 7.521 14.961 1.00 97.31 82 TRP A CA 1
ATOM 636 C C . TRP A 1 82 ? -6.244 6.398 15.010 1.00 97.31 82 TRP A C 1
ATOM 638 O O . TRP A 1 82 ? -7.348 6.595 15.516 1.00 97.31 82 TRP A O 1
ATOM 648 N N . VAL A 1 83 ? -5.873 5.205 14.544 1.00 97.88 83 VAL A N 1
ATOM 649 C CA . VAL A 1 83 ? -6.740 4.022 14.570 1.00 97.88 83 VAL A CA 1
ATOM 650 C C . VAL A 1 83 ? -7.086 3.634 16.004 1.00 97.88 83 VAL A C 1
ATOM 652 O O . VAL A 1 83 ? -8.229 3.293 16.274 1.00 97.88 83 VAL A O 1
ATOM 655 N N . SER A 1 84 ? -6.133 3.720 16.933 1.00 98.31 84 SER A N 1
ATOM 656 C CA . SER A 1 84 ? -6.364 3.410 18.347 1.00 98.31 84 SER A CA 1
ATOM 657 C C . SER A 1 84 ? -7.383 4.361 18.967 1.00 98.31 84 SER A C 1
ATOM 659 O O . SER A 1 84 ? -8.323 3.901 19.608 1.00 98.31 84 SER A O 1
ATOM 661 N N . ASP A 1 85 ? -7.237 5.670 18.747 1.00 97.50 85 ASP A N 1
ATOM 662 C CA . ASP A 1 85 ? -8.197 6.671 19.221 1.00 97.50 85 ASP A CA 1
ATOM 663 C C . ASP A 1 85 ? -9.603 6.406 18.650 1.00 97.50 85 ASP A C 1
ATOM 665 O O . ASP A 1 85 ? -10.594 6.512 19.368 1.00 97.50 85 ASP A O 1
ATOM 669 N N . HIS A 1 86 ? -9.688 6.023 17.372 1.00 95.88 86 HIS A N 1
ATOM 670 C CA . HIS A 1 86 ? -10.950 5.727 16.697 1.00 95.88 86 HIS A CA 1
ATOM 671 C C . HIS A 1 86 ? -11.605 4.441 17.226 1.00 95.88 86 HIS A C 1
ATOM 673 O O . HIS A 1 86 ? -12.767 4.452 17.623 1.00 95.88 86 HIS A O 1
ATOM 679 N N . VAL A 1 87 ? -10.854 3.338 17.287 1.00 97.94 87 VAL A N 1
ATOM 680 C CA . VAL A 1 87 ? -11.349 2.034 17.751 1.00 97.94 87 VAL A CA 1
ATOM 681 C C . VAL A 1 87 ? -11.795 2.108 19.207 1.00 97.94 87 VAL A C 1
ATOM 683 O O . VAL A 1 87 ? -12.892 1.663 19.519 1.00 97.94 87 VAL A O 1
ATOM 686 N N . ASN A 1 88 ? -10.999 2.718 20.088 1.00 97.69 88 ASN A N 1
ATOM 687 C CA . ASN A 1 88 ? -11.350 2.837 21.507 1.00 97.69 88 ASN A CA 1
ATOM 688 C C . ASN A 1 88 ? -12.577 3.731 21.749 1.00 97.69 88 ASN A C 1
ATOM 690 O O . ASN A 1 88 ? -13.217 3.619 22.791 1.00 97.69 88 ASN A O 1
ATOM 694 N N . HIS A 1 89 ? -12.896 4.630 20.813 1.00 96.75 89 HIS A N 1
ATOM 695 C CA . HIS A 1 89 ? -14.092 5.465 20.889 1.00 96.75 89 HIS A CA 1
ATOM 696 C C . HIS A 1 89 ? -15.363 4.692 20.520 1.00 96.75 89 HIS A C 1
ATOM 698 O O . HIS A 1 89 ? -16.360 4.788 21.232 1.00 96.75 89 HIS A O 1
ATOM 704 N N . TYR A 1 90 ? -15.337 3.926 19.423 1.00 96.62 90 TYR A N 1
ATOM 705 C CA . TYR A 1 90 ? -16.512 3.184 18.942 1.00 96.62 90 TYR A CA 1
ATOM 706 C C . TYR A 1 90 ? -16.711 1.827 19.617 1.00 96.62 90 TYR A C 1
ATOM 708 O O . TYR A 1 90 ? -17.844 1.363 19.706 1.00 96.62 90 TYR A O 1
ATOM 716 N N . TYR A 1 91 ? -15.644 1.235 20.152 1.00 98.06 91 TYR A N 1
ATOM 717 C CA . TYR A 1 91 ? -15.687 -0.001 20.924 1.00 98.06 91 TYR A CA 1
ATOM 718 C C . TYR A 1 91 ? -15.150 0.264 22.337 1.00 98.06 91 TYR A C 1
ATOM 720 O O . TYR A 1 91 ? -13.961 0.074 22.585 1.00 98.06 91 TYR A O 1
ATOM 728 N N . PRO A 1 92 ? -15.974 0.728 23.294 1.00 97.12 92 PRO A N 1
ATOM 729 C CA . PRO A 1 92 ? -15.520 0.989 24.663 1.00 97.12 92 PRO A CA 1
ATOM 730 C C . PRO A 1 92 ? -15.060 -0.267 25.412 1.00 97.12 92 PRO A C 1
ATOM 732 O O . PRO A 1 92 ? -14.247 -0.184 26.335 1.00 97.12 92 PRO A O 1
ATOM 735 N N . SER A 1 93 ? -15.573 -1.438 25.034 1.00 97.75 93 SER A N 1
ATOM 736 C CA . SER A 1 93 ? -15.236 -2.720 25.635 1.00 97.75 93 SER A CA 1
ATOM 737 C C . SER A 1 93 ? -14.946 -3.783 24.580 1.00 97.75 93 SER A C 1
ATOM 739 O O . SER A 1 93 ? -15.351 -3.694 23.425 1.00 97.75 93 SER A O 1
ATOM 741 N N . VAL A 1 94 ? -14.248 -4.837 24.999 1.00 97.44 94 VAL A N 1
ATOM 742 C CA . VAL A 1 94 ? -13.963 -5.986 24.131 1.00 97.44 94 VAL A CA 1
ATOM 743 C C . VAL A 1 94 ? -15.262 -6.704 23.722 1.00 97.44 94 VAL A C 1
ATOM 745 O O . VAL A 1 94 ? -15.346 -7.249 22.626 1.00 97.44 94 VAL A O 1
ATOM 748 N N . SER A 1 95 ? -16.302 -6.658 24.564 1.00 97.44 95 SER A N 1
ATOM 749 C CA . SER A 1 95 ? -17.616 -7.233 24.247 1.00 97.44 95 SER A CA 1
ATOM 750 C C . SER A 1 95 ? -18.279 -6.555 23.049 1.00 97.44 95 SER A C 1
ATOM 752 O O . SER A 1 95 ? -19.009 -7.218 22.315 1.00 97.44 95 SER A O 1
ATOM 754 N N . ASP A 1 96 ? -18.030 -5.261 22.844 1.00 97.94 96 ASP A N 1
ATOM 755 C CA . ASP A 1 96 ? -18.589 -4.521 21.710 1.00 97.94 96 ASP A CA 1
ATOM 756 C C . ASP A 1 96 ? -17.974 -5.006 20.390 1.00 97.94 96 ASP A C 1
ATOM 758 O O . ASP A 1 96 ? -18.660 -5.047 19.381 1.00 97.94 96 ASP A O 1
ATOM 762 N N . ILE A 1 97 ? -16.707 -5.440 20.405 1.00 97.94 97 ILE A N 1
ATOM 763 C CA . ILE A 1 97 ? -16.043 -6.040 19.236 1.00 97.94 97 ILE A CA 1
ATOM 764 C C . ILE A 1 97 ? -16.625 -7.429 18.967 1.00 97.94 97 ILE A C 1
ATOM 766 O O . ILE A 1 97 ? -17.063 -7.703 17.858 1.00 97.94 97 ILE A O 1
ATOM 770 N N . TYR A 1 98 ? -16.693 -8.283 19.995 1.00 96.19 98 TYR A N 1
ATOM 771 C CA . TYR A 1 98 ? -17.200 -9.656 19.854 1.00 96.19 98 TYR A CA 1
ATOM 772 C C . TYR A 1 98 ? -18.649 -9.744 19.372 1.00 96.19 98 TYR A C 1
ATOM 774 O O . TYR A 1 98 ? -19.037 -10.741 18.766 1.00 96.19 98 TYR A O 1
ATOM 782 N N . SER A 1 99 ? -19.472 -8.756 19.722 1.00 96.75 99 SER A N 1
ATOM 783 C CA . SER A 1 99 ? -20.895 -8.742 19.370 1.00 96.75 99 SER A CA 1
ATOM 784 C C . SER A 1 99 ? -21.188 -8.047 18.040 1.00 96.75 99 SER A C 1
ATOM 786 O O . SER A 1 99 ? -22.338 -8.048 17.604 1.00 96.75 99 SER A O 1
ATOM 788 N N . ASP A 1 100 ? -20.173 -7.486 17.378 1.00 98.38 100 ASP A N 1
ATOM 789 C CA . ASP A 1 100 ? -20.331 -6.801 16.101 1.00 98.38 100 ASP A CA 1
ATOM 790 C C . ASP A 1 100 ? -20.357 -7.802 14.934 1.00 98.38 100 ASP A C 1
ATOM 792 O O . ASP A 1 100 ? -19.333 -8.209 14.374 1.00 98.38 100 ASP A O 1
ATOM 796 N N . GLU A 1 101 ? -21.570 -8.215 14.568 1.00 98.25 101 GLU A N 1
ATOM 797 C CA . GLU A 1 101 ? -21.804 -9.153 13.469 1.00 98.25 101 GLU A CA 1
ATOM 798 C C . GLU A 1 101 ? -21.334 -8.606 12.112 1.00 98.25 101 GLU A C 1
ATOM 800 O O . GLU A 1 101 ? -20.874 -9.382 11.270 1.00 98.25 101 GLU A O 1
ATOM 805 N N . GLU A 1 102 ? -21.404 -7.288 11.892 1.00 98.62 102 GLU A N 1
ATOM 806 C CA . GLU A 1 102 ? -20.965 -6.666 10.638 1.00 98.62 102 GLU A CA 1
ATOM 807 C C . GLU A 1 102 ? -19.439 -6.692 10.526 1.00 98.62 102 GLU A C 1
ATOM 809 O O . GLU A 1 102 ? -18.904 -7.073 9.481 1.00 98.62 102 GLU A O 1
ATOM 814 N N . LEU A 1 103 ? -18.730 -6.370 11.611 1.00 98.50 103 LEU A N 1
ATOM 815 C CA . LEU A 1 103 ? -17.271 -6.420 11.677 1.00 98.50 103 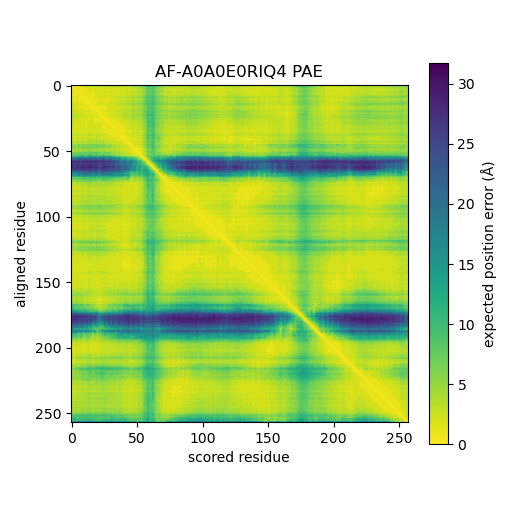LEU A CA 1
ATOM 816 C C . LEU A 1 103 ? -16.748 -7.842 11.434 1.00 98.50 103 LEU A C 1
ATOM 818 O O . LEU A 1 103 ? -15.839 -8.049 10.622 1.00 98.50 103 LEU A O 1
ATOM 822 N N . HIS A 1 104 ? -17.332 -8.832 12.110 1.00 98.38 104 HIS A N 1
ATOM 823 C CA . HIS A 1 104 ? -16.958 -10.233 11.928 1.00 98.38 104 HIS A CA 1
ATOM 824 C C . HIS A 1 104 ? -17.335 -10.755 10.536 1.00 98.38 104 HIS A C 1
ATOM 826 O O . HIS A 1 104 ? -16.541 -11.467 9.916 1.00 98.38 104 HIS A O 1
ATOM 832 N N . GLY A 1 105 ? -18.504 -10.370 10.014 1.00 98.50 105 GLY A N 1
ATOM 833 C CA . GLY A 1 105 ? -18.946 -10.710 8.663 1.00 98.50 105 GLY A CA 1
ATOM 834 C C . GLY A 1 105 ? -18.003 -10.165 7.591 1.00 98.50 105 GLY A C 1
ATOM 835 O O . GLY A 1 105 ? -17.550 -10.923 6.729 1.00 98.50 105 GLY A O 1
ATOM 836 N N . TRP A 1 106 ? -17.633 -8.886 7.691 1.00 98.69 106 TRP A N 1
ATOM 837 C CA . TRP A 1 106 ? -16.656 -8.241 6.811 1.00 98.69 106 TRP A CA 1
ATOM 838 C C . TRP A 1 106 ? -15.305 -8.957 6.847 1.00 98.69 106 TRP A C 1
ATOM 840 O O . TRP A 1 106 ? -14.767 -9.330 5.802 1.00 98.69 106 TRP A O 1
ATOM 850 N N . TRP A 1 107 ? -14.756 -9.192 8.040 1.00 98.19 107 TRP A N 1
ATOM 851 C CA . TRP A 1 107 ? -13.437 -9.807 8.160 1.00 98.19 107 TRP A CA 1
ATOM 852 C C . TRP A 1 107 ? -13.417 -11.256 7.672 1.00 98.19 107 TRP A C 1
ATOM 854 O O . TRP A 1 107 ? -12.436 -11.699 7.071 1.00 98.19 107 TRP A O 1
ATOM 864 N N . ASN A 1 108 ? -14.513 -11.989 7.870 1.00 97.94 108 ASN A N 1
ATOM 865 C CA . ASN A 1 108 ? -14.681 -13.319 7.306 1.00 97.94 108 ASN A CA 1
ATOM 866 C C . ASN A 1 108 ? -14.772 -13.283 5.771 1.00 97.94 108 ASN A C 1
ATOM 868 O O . ASN A 1 108 ? -14.151 -14.112 5.109 1.00 97.94 108 ASN A O 1
ATOM 872 N N . GLU A 1 109 ? -15.493 -12.327 5.180 1.00 98.38 109 GLU A N 1
ATOM 873 C CA . GLU A 1 109 ? -15.579 -12.181 3.720 1.00 98.38 109 GLU A CA 1
ATOM 874 C C . GLU A 1 109 ? -14.214 -11.856 3.092 1.00 98.38 109 GLU A C 1
ATOM 876 O O . GLU A 1 109 ? -13.838 -12.461 2.084 1.00 98.38 109 GLU A O 1
ATOM 881 N N . VAL A 1 110 ? -13.426 -10.968 3.711 1.00 98.00 110 VAL A N 1
ATOM 882 C CA . VAL A 1 110 ? -12.054 -10.659 3.263 1.00 98.00 110 VAL A CA 1
ATOM 883 C C . VAL A 1 110 ? -11.204 -11.930 3.171 1.00 98.00 110 VAL A C 1
ATOM 885 O O . VAL A 1 110 ? -10.493 -12.127 2.186 1.00 98.00 110 VAL A O 1
ATOM 888 N N . GLN A 1 111 ? -11.309 -12.818 4.159 1.00 97.44 111 GLN A N 1
ATOM 889 C CA . GLN A 1 111 ? -10.543 -14.066 4.211 1.00 97.44 111 GLN A CA 1
ATOM 890 C C . GLN A 1 111 ? -11.075 -15.126 3.245 1.00 97.44 111 GLN A C 1
ATOM 892 O O . GLN A 1 111 ? -10.312 -15.770 2.532 1.00 97.44 111 GLN A O 1
ATOM 897 N N . THR A 1 112 ? -12.390 -15.325 3.220 1.00 97.00 112 THR A N 1
ATOM 898 C CA . THR A 1 112 ? -13.009 -16.461 2.524 1.00 97.00 112 THR A CA 1
ATOM 899 C C . THR A 1 112 ? -13.290 -16.190 1.053 1.00 97.00 112 THR A C 1
ATOM 901 O O . THR A 1 112 ? -13.187 -17.115 0.254 1.00 97.00 112 THR A O 1
ATOM 904 N N . ASN A 1 113 ? -13.589 -14.942 0.686 1.00 97.69 113 ASN A N 1
ATOM 905 C CA . ASN A 1 113 ? -13.896 -14.537 -0.687 1.00 97.69 113 ASN A CA 1
ATOM 906 C C . ASN A 1 113 ? -12.806 -13.638 -1.283 1.00 97.69 113 ASN A C 1
ATOM 908 O O . ASN A 1 113 ? -12.492 -13.764 -2.466 1.00 97.69 113 ASN A O 1
ATOM 912 N N . GLY A 1 114 ? -12.218 -12.740 -0.485 1.00 97.50 114 GLY A N 1
ATOM 913 C CA . GLY A 1 114 ? -11.148 -11.848 -0.944 1.00 97.50 114 GLY A CA 1
ATOM 914 C C . GLY A 1 114 ? -9.808 -12.562 -1.137 1.00 97.50 114 GLY A C 1
ATOM 915 O O . GLY A 1 114 ? -9.117 -12.334 -2.129 1.00 97.50 114 GLY A O 1
ATOM 916 N N . HIS A 1 115 ? -9.462 -13.457 -0.210 1.00 97.88 115 HIS A N 1
ATOM 917 C CA . HIS A 1 115 ? -8.199 -14.197 -0.195 1.00 97.88 115 HIS A CA 1
ATOM 918 C C . HIS A 1 115 ? -8.395 -15.705 0.086 1.00 97.88 115 HIS A C 1
ATOM 920 O O . HIS A 1 115 ? -7.734 -16.257 0.970 1.00 97.88 115 HIS A O 1
ATOM 926 N N . PRO A 1 116 ? -9.257 -16.407 -0.682 1.00 97.06 116 PRO A N 1
ATOM 927 C CA . PRO A 1 116 ? -9.651 -17.796 -0.415 1.00 97.06 116 PRO A CA 1
ATOM 928 C C . PRO A 1 116 ? -8.470 -18.769 -0.347 1.00 97.06 116 PRO A C 1
ATOM 930 O O . PRO A 1 116 ? -8.528 -19.766 0.379 1.00 97.06 116 PRO A O 1
ATOM 933 N N . ASP A 1 117 ? -7.399 -18.483 -1.085 1.00 97.50 117 ASP A N 1
ATOM 934 C CA . ASP A 1 117 ? -6.210 -19.330 -1.190 1.00 97.50 117 ASP A CA 1
ATOM 935 C C . ASP A 1 117 ? -5.280 -19.207 0.030 1.00 97.50 117 ASP A C 1
ATOM 937 O O . ASP A 1 117 ? -4.300 -19.942 0.147 1.00 97.50 117 ASP A O 1
ATOM 941 N N . LYS A 1 118 ? -5.578 -18.298 0.969 1.00 96.31 118 LYS A N 1
ATOM 942 C CA . LYS A 1 118 ? -4.758 -18.035 2.155 1.00 96.31 118 LYS A CA 1
ATOM 943 C C . LYS A 1 118 ? -5.449 -18.491 3.421 1.00 96.31 118 LYS A C 1
ATOM 945 O O . LYS A 1 118 ? -6.426 -17.895 3.857 1.00 96.31 118 LYS A O 1
ATOM 950 N N . LYS A 1 119 ? -4.911 -19.552 4.022 1.00 91.62 119 LYS A N 1
ATOM 951 C CA . LYS A 1 119 ? -5.468 -20.157 5.240 1.00 91.62 119 LYS A CA 1
ATOM 952 C C . LYS A 1 119 ? -4.820 -19.649 6.528 1.00 91.62 119 LYS A C 1
ATOM 954 O O . LYS A 1 119 ? -5.490 -19.606 7.549 1.00 91.62 119 LYS A O 1
ATOM 959 N N . ASP A 1 120 ? -3.566 -19.208 6.458 1.00 92.25 120 ASP A N 1
ATOM 960 C CA . ASP A 1 120 ? -2.782 -18.779 7.618 1.00 92.25 120 ASP A CA 1
ATOM 961 C C . ASP A 1 120 ? -2.489 -17.272 7.604 1.00 92.25 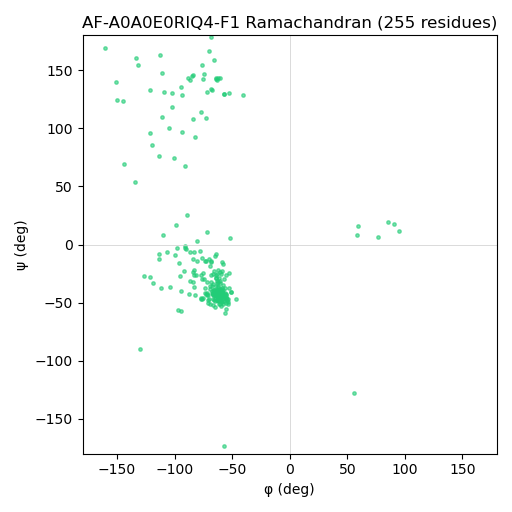120 ASP A C 1
ATOM 963 O O . ASP A 1 120 ? -2.526 -16.620 6.559 1.00 92.25 120 ASP A O 1
ATOM 967 N N . GLY A 1 121 ? -2.100 -16.733 8.765 1.00 91.94 121 GLY A N 1
ATOM 968 C CA . GLY A 1 121 ? -1.636 -15.346 8.898 1.00 91.94 121 GLY A CA 1
ATOM 969 C C . GLY A 1 121 ? -2.752 -14.314 9.082 1.00 91.94 121 GLY A C 1
ATOM 970 O O . GLY A 1 121 ? -2.522 -13.126 8.854 1.00 91.94 121 GLY A O 1
ATOM 971 N N . TRP A 1 122 ? -3.937 -14.757 9.504 1.00 96.19 122 TRP A N 1
ATOM 972 C CA . TRP A 1 122 ? -5.099 -13.915 9.774 1.00 96.19 122 TRP A CA 1
ATOM 973 C C . TRP A 1 122 ? -5.281 -13.683 11.279 1.00 96.19 122 TRP A C 1
ATOM 975 O O . TRP A 1 122 ? -5.468 -14.647 12.019 1.00 96.19 122 TRP A O 1
ATOM 985 N N . PRO A 1 123 ? -5.214 -12.429 11.763 1.00 95.38 123 PRO A N 1
ATOM 986 C CA . PRO A 1 123 ? -5.588 -12.106 13.137 1.00 95.38 123 PRO A CA 1
ATOM 987 C C . PRO A 1 123 ? -7.075 -12.372 13.413 1.00 95.38 123 PRO A C 1
ATOM 989 O O . PRO A 1 123 ? -7.923 -12.079 12.569 1.00 95.38 123 PRO A O 1
ATOM 992 N N . GLU A 1 124 ? -7.393 -12.854 14.613 1.00 94.44 124 GLU A N 1
ATOM 993 C CA . GLU A 1 124 ? -8.769 -12.896 15.123 1.00 94.44 124 GLU A CA 1
ATOM 994 C C . GLU A 1 124 ? -9.206 -11.492 15.556 1.00 94.44 124 GLU A C 1
ATOM 996 O O . GLU A 1 124 ? -8.397 -10.747 16.094 1.00 94.44 124 GLU A O 1
ATOM 1001 N N . LEU A 1 125 ? -10.466 -11.111 15.328 1.00 95.94 125 LEU A N 1
ATOM 1002 C CA . LEU A 1 125 ? -11.012 -9.825 15.789 1.00 95.94 125 LEU A CA 1
ATOM 1003 C C . LEU A 1 125 ? -11.647 -9.979 17.171 1.00 95.94 125 LEU A C 1
ATOM 1005 O O . LEU A 1 125 ? -12.855 -9.915 17.334 1.00 95.94 125 LEU A O 1
ATOM 1009 N N . ASP A 1 126 ? -10.805 -10.245 18.157 1.00 94.06 126 ASP A N 1
ATOM 1010 C CA . ASP A 1 126 ? -11.185 -10.699 19.497 1.00 94.06 126 ASP A CA 1
ATOM 1011 C C . ASP A 1 126 ? -10.881 -9.669 20.605 1.00 94.06 126 ASP A C 1
ATOM 1013 O O . ASP A 1 126 ? -11.247 -9.848 21.768 1.00 94.06 126 ASP A O 1
ATOM 1017 N N . CYS A 1 127 ? -10.178 -8.585 20.265 1.00 96.94 127 CYS A N 1
ATOM 1018 C CA . CYS A 1 127 ? -9.825 -7.503 21.173 1.00 96.94 127 CYS A CA 1
ATOM 1019 C C . CYS A 1 127 ? -9.461 -6.218 20.413 1.00 96.94 127 CYS A C 1
ATOM 1021 O O . CYS A 1 127 ? -9.229 -6.214 19.203 1.00 96.94 127 CYS A O 1
ATOM 1023 N N . HIS A 1 128 ? -9.336 -5.098 21.135 1.00 98.25 128 HIS A N 1
ATOM 1024 C CA . HIS A 1 128 ? -8.905 -3.825 20.543 1.00 98.25 128 HIS A CA 1
ATOM 1025 C C . HIS A 1 128 ? -7.566 -3.950 19.832 1.00 98.25 128 HIS A C 1
ATOM 1027 O O . HIS A 1 128 ? -7.385 -3.400 18.753 1.00 98.25 128 HIS A O 1
ATOM 1033 N N . GLY A 1 129 ? -6.618 -4.678 20.429 1.00 97.56 129 GLY A N 1
ATOM 1034 C CA . GLY A 1 129 ? -5.270 -4.818 19.889 1.00 97.56 129 GLY A CA 1
ATOM 1035 C C . GLY A 1 129 ? -5.253 -5.463 18.505 1.00 97.56 129 GLY A C 1
ATOM 1036 O O . GLY A 1 129 ? -4.543 -4.983 17.617 1.00 97.56 129 GLY A O 1
ATOM 1037 N N . SER A 1 130 ? -6.047 -6.515 18.303 1.00 96.81 130 SER A N 1
ATOM 1038 C CA . SER A 1 130 ? -6.138 -7.208 17.022 1.00 96.81 130 SER A CA 1
ATOM 1039 C C . SER A 1 130 ? -6.895 -6.388 15.978 1.00 96.81 130 SER A C 1
ATOM 1041 O O . SER A 1 130 ? -6.386 -6.230 14.865 1.00 96.81 130 SER A O 1
ATOM 1043 N N . LEU A 1 131 ? -8.006 -5.745 16.349 1.00 98.38 131 LEU A N 1
ATOM 1044 C CA . LEU A 1 131 ? -8.730 -4.828 15.461 1.00 98.38 131 LEU A CA 1
ATOM 1045 C C . LEU A 1 131 ? -7.867 -3.632 15.029 1.00 98.38 131 LEU A C 1
ATOM 1047 O O . LEU A 1 131 ? -7.750 -3.338 13.837 1.00 98.38 131 LEU A O 1
ATOM 1051 N N . ILE A 1 132 ? -7.179 -2.987 15.976 1.00 98.31 132 ILE A N 1
ATOM 1052 C CA . ILE A 1 132 ? -6.245 -1.889 15.695 1.00 98.31 132 ILE A CA 1
ATOM 1053 C C . ILE A 1 132 ? -5.144 -2.365 14.748 1.00 98.31 132 ILE A C 1
ATOM 1055 O O . ILE A 1 132 ? -4.808 -1.650 13.803 1.00 98.31 132 ILE A O 1
ATOM 1059 N N . LYS A 1 133 ? -4.583 -3.563 14.962 1.00 96.81 133 LYS A N 1
ATOM 1060 C CA . LYS A 1 133 ? -3.549 -4.125 14.083 1.00 96.81 133 LYS A CA 1
ATOM 1061 C C . LYS A 1 133 ? -4.074 -4.318 12.659 1.00 96.81 133 LYS A C 1
ATOM 1063 O O . LYS A 1 133 ? -3.392 -3.903 11.721 1.00 96.81 133 LYS A O 1
ATOM 1068 N N . VAL A 1 134 ? -5.256 -4.911 12.492 1.00 98.12 134 VAL A N 1
ATOM 1069 C CA . VAL A 1 134 ? -5.872 -5.149 11.176 1.00 98.12 134 VAL A CA 1
ATOM 1070 C C . VAL A 1 134 ? -6.092 -3.830 10.435 1.00 98.12 134 VAL A C 1
ATOM 1072 O O . VAL A 1 134 ? -5.571 -3.651 9.333 1.00 98.12 134 VAL A O 1
ATOM 1075 N N . LEU A 1 135 ? -6.764 -2.866 11.067 1.00 98.31 135 LEU A N 1
ATOM 1076 C CA . LEU A 1 135 ? -7.071 -1.571 10.453 1.00 98.31 135 LEU A CA 1
ATOM 1077 C C . LEU A 1 135 ? -5.807 -0.759 10.141 1.00 98.31 135 LEU A C 1
ATOM 1079 O O . LEU A 1 135 ? -5.672 -0.212 9.047 1.00 98.31 135 LEU A O 1
ATOM 1083 N N . THR A 1 136 ? -4.839 -0.735 11.063 1.00 97.94 136 THR A N 1
ATOM 1084 C CA . THR A 1 136 ? -3.547 -0.061 10.849 1.00 97.94 136 THR A CA 1
ATOM 1085 C C . THR A 1 136 ? -2.801 -0.661 9.661 1.00 97.94 136 THR A C 1
ATOM 1087 O O . THR A 1 136 ? -2.228 0.083 8.870 1.00 97.94 136 THR A O 1
ATOM 1090 N N . THR A 1 137 ? -2.819 -1.990 9.511 1.00 97.69 137 THR A N 1
ATOM 1091 C CA . THR A 1 137 ? -2.143 -2.685 8.404 1.00 97.69 137 THR A CA 1
ATOM 1092 C C . THR A 1 137 ? -2.774 -2.322 7.064 1.00 97.69 137 THR A C 1
ATOM 1094 O O . THR A 1 137 ? -2.057 -1.957 6.137 1.00 97.69 137 THR A O 1
ATOM 1097 N N . ILE A 1 138 ? -4.108 -2.342 6.975 1.00 98.25 138 ILE A N 1
ATOM 1098 C CA . ILE A 1 138 ? -4.835 -1.966 5.753 1.00 98.25 138 ILE A CA 1
ATOM 1099 C C . ILE A 1 138 ? -4.514 -0.522 5.363 1.00 98.25 138 ILE A C 1
ATOM 1101 O O . ILE A 1 138 ? -4.146 -0.262 4.217 1.00 98.25 138 ILE A O 1
ATOM 1105 N N . ILE A 1 139 ? -4.600 0.408 6.321 1.00 97.75 139 ILE A N 1
ATOM 1106 C CA . ILE A 1 139 ? -4.311 1.821 6.065 1.00 97.75 139 ILE A CA 1
ATOM 1107 C C . ILE A 1 139 ? -2.854 1.980 5.633 1.00 97.75 139 ILE A C 1
ATOM 1109 O O . ILE A 1 139 ? -2.611 2.616 4.614 1.00 97.75 139 ILE A O 1
ATOM 1113 N N . TRP A 1 140 ? -1.894 1.372 6.337 1.00 96.75 140 TRP A N 1
ATOM 1114 C CA . TRP A 1 140 ? -0.469 1.414 5.991 1.00 96.75 140 TRP A CA 1
ATOM 1115 C C . TRP A 1 140 ? -0.195 0.936 4.560 1.00 96.75 140 TRP A C 1
ATOM 1117 O O . TRP A 1 140 ? 0.462 1.647 3.795 1.00 96.75 140 TRP A O 1
ATOM 1127 N N . VAL A 1 141 ? -0.728 -0.232 4.183 1.00 97.00 141 VAL A N 1
ATOM 1128 C CA . VAL A 1 141 ? -0.538 -0.818 2.848 1.00 97.00 141 VAL A CA 1
ATOM 1129 C C . VAL A 1 141 ? -1.110 0.099 1.766 1.00 97.00 141 VAL A C 1
ATOM 1131 O O . VAL A 1 141 ? -0.437 0.374 0.773 1.00 97.00 141 VAL A O 1
ATOM 1134 N N . ALA A 1 142 ? -2.318 0.625 1.982 1.00 97.06 142 ALA A N 1
ATOM 1135 C CA . ALA A 1 142 ? -3.002 1.500 1.032 1.00 97.06 142 ALA A CA 1
ATOM 1136 C C . ALA A 1 142 ? -2.372 2.899 0.899 1.00 97.06 142 ALA A C 1
ATOM 1138 O O . ALA A 1 142 ? -2.731 3.641 -0.012 1.00 97.06 142 ALA A O 1
ATOM 1139 N N . SER A 1 143 ? -1.457 3.275 1.796 1.00 95.69 143 SER A N 1
ATOM 1140 C CA . SER A 1 143 ? -0.920 4.633 1.871 1.00 95.69 143 SER A CA 1
ATOM 1141 C C . SER A 1 143 ? 0.606 4.668 1.921 1.00 95.69 143 SER A C 1
ATOM 1143 O O . SER A 1 143 ? 1.229 4.731 0.867 1.00 95.69 143 SER A O 1
ATOM 1145 N N . GLY A 1 144 ? 1.219 4.627 3.108 1.00 93.31 144 GLY A N 1
ATOM 1146 C CA . GLY A 1 144 ? 2.662 4.762 3.304 1.00 93.31 144 GLY A CA 1
ATOM 1147 C C . GLY A 1 144 ? 3.462 3.743 2.496 1.00 93.31 144 GLY A C 1
ATOM 1148 O O . GLY A 1 144 ? 4.394 4.124 1.790 1.00 93.31 144 GLY A O 1
ATOM 1149 N N . HIS A 1 145 ? 3.045 2.473 2.515 1.00 94.44 145 HIS A N 1
ATOM 1150 C CA . HIS A 1 145 ? 3.703 1.429 1.734 1.00 94.44 145 HIS A CA 1
ATOM 1151 C C . HIS A 1 145 ? 3.566 1.671 0.227 1.00 94.44 145 HIS A C 1
ATOM 1153 O O . HIS A 1 145 ? 4.575 1.735 -0.474 1.00 94.44 145 HIS A O 1
ATOM 1159 N N . HIS A 1 146 ? 2.333 1.850 -0.265 1.00 96.50 146 HIS A N 1
ATOM 1160 C CA . HIS A 1 146 ? 2.077 2.111 -1.681 1.00 96.50 146 HIS A CA 1
ATOM 1161 C C . HIS A 1 146 ? 2.851 3.340 -2.175 1.00 96.50 146 HIS A C 1
ATOM 1163 O O . HIS A 1 146 ? 3.522 3.271 -3.201 1.00 96.50 146 HIS A O 1
ATOM 1169 N N . ALA A 1 147 ? 2.836 4.444 -1.425 1.00 96.06 147 ALA A N 1
ATOM 1170 C CA . ALA A 1 147 ? 3.549 5.663 -1.781 1.00 96.06 147 ALA A CA 1
ATOM 1171 C C . ALA A 1 147 ? 5.064 5.436 -1.910 1.00 96.06 147 ALA A C 1
ATOM 1173 O O . ALA A 1 147 ? 5.661 5.877 -2.897 1.00 96.06 147 ALA A O 1
ATOM 1174 N N . ALA A 1 148 ? 5.663 4.707 -0.961 1.00 92.94 148 ALA A N 1
ATOM 1175 C CA . ALA A 1 148 ? 7.094 4.415 -0.942 1.00 92.94 148 ALA A CA 1
ATOM 1176 C C . ALA A 1 148 ? 7.562 3.587 -2.152 1.00 92.94 148 ALA A C 1
ATOM 1178 O O . ALA A 1 148 ? 8.677 3.787 -2.634 1.00 92.94 148 ALA A O 1
ATOM 1179 N N . VAL A 1 149 ? 6.719 2.687 -2.674 1.00 93.88 149 VAL A N 1
ATOM 1180 C CA . VAL A 1 149 ? 7.061 1.843 -3.836 1.00 93.88 149 VAL A CA 1
ATOM 1181 C C . VAL A 1 149 ? 6.566 2.401 -5.174 1.00 93.88 149 VAL A C 1
ATOM 1183 O O . VAL A 1 149 ? 7.045 1.971 -6.222 1.00 93.88 149 VAL A O 1
ATOM 1186 N N . ASN A 1 150 ? 5.636 3.362 -5.163 1.00 96.44 150 ASN A N 1
ATOM 1187 C CA . ASN A 1 150 ? 4.995 3.874 -6.373 1.00 96.44 150 ASN A CA 1
ATOM 1188 C C . ASN A 1 150 ? 5.634 5.169 -6.900 1.00 96.44 150 ASN A C 1
ATOM 1190 O O . ASN A 1 150 ? 6.070 5.209 -8.050 1.00 96.44 150 ASN A O 1
ATOM 1194 N N . PHE A 1 151 ? 5.721 6.226 -6.086 1.00 96.81 151 PHE A N 1
ATOM 1195 C CA . PHE A 1 151 ? 6.056 7.573 -6.585 1.00 96.81 151 PHE A CA 1
ATOM 1196 C C . PHE A 1 151 ? 7.545 7.766 -6.921 1.00 96.81 151 PHE A C 1
ATOM 1198 O O . PHE A 1 151 ? 7.920 8.728 -7.586 1.00 96.81 151 PHE A O 1
ATOM 1205 N N . GLY A 1 152 ? 8.399 6.821 -6.518 1.00 95.31 152 GLY A N 1
ATOM 1206 C CA . GLY A 1 152 ? 9.811 6.776 -6.906 1.00 95.31 152 GLY A CA 1
ATOM 1207 C C . GLY A 1 152 ? 10.075 6.119 -8.265 1.00 95.31 152 GLY A C 1
ATOM 1208 O O . GLY A 1 152 ? 11.213 6.155 -8.734 1.00 95.31 152 GLY A O 1
ATOM 1209 N N . GLN A 1 153 ? 9.063 5.528 -8.913 1.00 95.31 153 GLN A N 1
ATOM 1210 C CA . GLN A 1 153 ? 9.245 4.768 -10.151 1.00 95.31 153 GLN A CA 1
ATOM 1211 C C . GLN A 1 153 ? 9.917 5.598 -11.249 1.00 95.31 153 GLN A C 1
ATOM 1213 O O . GLN A 1 153 ? 10.999 5.234 -11.696 1.00 95.31 153 GLN A O 1
ATOM 1218 N N . TYR A 1 154 ? 9.344 6.727 -11.664 1.00 95.12 154 TYR A N 1
ATOM 1219 C CA . TYR A 1 154 ? 9.942 7.569 -12.702 1.00 95.12 154 TYR A CA 1
ATOM 1220 C C . TYR A 1 154 ? 11.209 8.303 -12.237 1.00 95.12 154 TYR A C 1
ATOM 1222 O O . TYR A 1 154 ? 12.191 8.267 -12.977 1.00 95.12 154 TYR A O 1
ATOM 1230 N N . PRO A 1 155 ? 11.273 8.905 -11.030 1.00 95.88 155 PRO A N 1
ATOM 1231 C CA . PRO A 1 155 ? 12.505 9.532 -10.548 1.00 95.88 155 PRO A CA 1
ATOM 1232 C C . PRO A 1 155 ? 13.740 8.618 -10.591 1.00 95.88 155 PRO A C 1
ATOM 1234 O O . PRO A 1 155 ? 14.822 9.083 -10.940 1.00 95.88 155 PRO A O 1
ATOM 1237 N N . TYR A 1 156 ? 13.590 7.320 -10.291 1.00 91.88 156 TYR A N 1
ATOM 1238 C CA . TYR A 1 156 ? 14.706 6.369 -10.337 1.00 91.88 156 TYR A CA 1
ATOM 1239 C C . TYR A 1 156 ? 14.826 5.608 -11.661 1.00 91.88 156 TYR A C 1
ATOM 1241 O O . TYR A 1 156 ? 15.943 5.373 -12.119 1.00 91.88 156 TYR A O 1
ATOM 1249 N N . ALA A 1 157 ? 13.718 5.182 -12.269 1.00 90.69 157 ALA A N 1
ATOM 1250 C CA . ALA A 1 157 ? 13.721 4.342 -13.471 1.00 90.69 157 ALA A CA 1
ATOM 1251 C C . ALA A 1 157 ? 13.537 5.120 -14.782 1.00 90.69 157 ALA A C 1
ATOM 1253 O O . ALA A 1 157 ? 13.625 4.534 -15.858 1.00 90.69 157 ALA A O 1
ATOM 1254 N N . GLY A 1 158 ? 13.340 6.441 -14.712 1.00 89.06 158 GLY A N 1
ATOM 1255 C CA . GLY A 1 158 ? 13.272 7.328 -15.875 1.00 89.06 158 GLY A CA 1
ATOM 1256 C C . GLY A 1 158 ? 14.572 7.343 -16.685 1.00 89.06 158 GLY A C 1
ATOM 1257 O O . GLY A 1 158 ? 14.545 7.487 -17.906 1.00 89.06 158 GLY A O 1
ATOM 1258 N N . TYR A 1 159 ? 15.708 7.108 -16.021 1.00 87.75 159 TYR A N 1
ATOM 1259 C CA . TYR A 1 159 ? 16.959 6.738 -16.675 1.00 87.75 159 TYR A CA 1
ATOM 1260 C C . TYR A 1 159 ? 17.075 5.211 -16.716 1.00 87.75 159 TYR A C 1
ATOM 1262 O O . TYR A 1 159 ? 17.491 4.580 -15.743 1.00 87.75 159 TYR A O 1
ATOM 1270 N N . PHE A 1 160 ? 16.694 4.618 -17.848 1.00 82.62 160 PHE A N 1
ATOM 1271 C CA . PHE A 1 160 ? 16.539 3.166 -17.992 1.00 82.62 160 PHE A CA 1
ATOM 1272 C C . PHE A 1 160 ? 17.758 2.338 -17.531 1.00 82.62 160 PHE A C 1
ATOM 1274 O O . PHE A 1 160 ? 17.548 1.344 -16.836 1.00 82.62 160 PHE A O 1
ATOM 1281 N N . PRO A 1 161 ? 19.025 2.728 -17.798 1.00 84.44 161 PRO A N 1
ATOM 1282 C CA . PRO A 1 161 ? 20.183 1.973 -17.309 1.00 84.44 161 PRO A CA 1
ATOM 1283 C C . PRO A 1 161 ? 20.286 1.868 -15.778 1.00 84.44 161 PRO A C 1
ATOM 1285 O O . PRO A 1 161 ? 20.903 0.932 -15.282 1.00 84.44 161 PRO A O 1
ATOM 1288 N N . ASN A 1 162 ? 19.679 2.787 -15.018 1.00 87.50 162 ASN A N 1
ATOM 1289 C CA . ASN A 1 162 ? 19.656 2.719 -13.552 1.00 87.50 162 ASN A CA 1
ATOM 1290 C C . ASN A 1 162 ? 18.686 1.648 -13.023 1.00 87.50 162 ASN A C 1
ATOM 1292 O O . ASN A 1 162 ? 18.898 1.094 -11.946 1.00 87.50 162 ASN A O 1
ATOM 1296 N N . ARG A 1 163 ? 17.608 1.354 -13.762 1.00 88.44 163 ARG A N 1
ATOM 1297 C CA . ARG A 1 163 ? 16.586 0.356 -13.401 1.00 88.44 163 A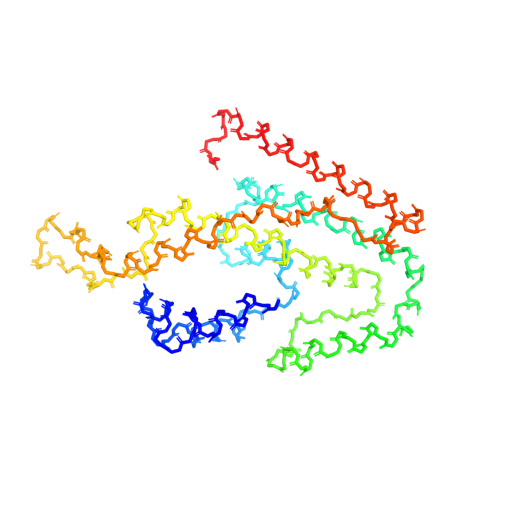RG A CA 1
ATOM 1298 C C . ARG A 1 163 ? 16.076 -0.371 -14.655 1.00 88.44 163 ARG A C 1
ATOM 1300 O O . ARG A 1 163 ? 14.924 -0.177 -15.047 1.00 88.44 163 ARG A O 1
ATOM 1307 N N . PRO A 1 164 ? 16.908 -1.206 -15.295 1.00 87.94 164 PRO A N 1
ATOM 1308 C CA . PRO A 1 164 ? 16.505 -1.903 -16.507 1.00 87.94 164 PRO A CA 1
ATOM 1309 C C . PRO A 1 164 ? 15.416 -2.934 -16.197 1.00 87.94 164 PRO A C 1
ATOM 1311 O O . PRO A 1 164 ? 15.544 -3.733 -15.270 1.00 87.94 164 PRO A O 1
ATOM 1314 N N . THR A 1 165 ? 14.348 -2.949 -16.995 1.00 88.75 165 THR A N 1
ATOM 1315 C CA . THR A 1 165 ? 13.250 -3.926 -16.862 1.00 88.75 165 THR A CA 1
ATOM 1316 C C . THR A 1 165 ? 13.541 -5.249 -17.578 1.00 88.75 165 THR A C 1
ATOM 1318 O O . THR A 1 165 ? 12.827 -6.237 -17.382 1.00 88.75 165 THR A O 1
ATOM 1321 N N . ILE A 1 166 ? 14.584 -5.281 -18.418 1.00 86.19 166 ILE A N 1
ATOM 1322 C CA . ILE A 1 166 ? 15.008 -6.451 -19.184 1.00 86.19 166 ILE A CA 1
ATOM 1323 C C . ILE A 1 166 ? 16.515 -6.432 -19.467 1.00 86.19 166 ILE A C 1
ATOM 1325 O O . ILE A 1 166 ? 17.084 -5.398 -19.812 1.00 86.19 166 ILE A O 1
ATOM 1329 N N . ALA A 1 167 ? 17.143 -7.604 -19.368 1.00 84.00 167 ALA A N 1
ATOM 1330 C CA . ALA A 1 167 ? 18.441 -7.895 -19.968 1.00 84.00 167 ALA A CA 1
ATOM 1331 C C . ALA A 1 167 ? 18.207 -8.718 -21.242 1.00 84.00 167 ALA A C 1
ATOM 1333 O O . ALA A 1 167 ? 17.446 -9.686 -21.226 1.00 84.00 167 ALA A O 1
ATOM 1334 N N . ARG A 1 168 ? 18.810 -8.315 -22.366 1.00 79.38 168 ARG A N 1
ATOM 1335 C CA . ARG A 1 168 ? 18.508 -8.899 -23.692 1.00 79.38 168 ARG A CA 1
ATOM 1336 C C . ARG A 1 168 ? 19.516 -9.933 -24.171 1.00 79.38 168 ARG A C 1
ATOM 1338 O O . ARG A 1 168 ? 19.305 -10.561 -25.205 1.00 79.38 168 ARG A O 1
ATOM 1345 N N . ARG A 1 169 ? 20.630 -10.068 -23.464 1.00 77.50 169 ARG A N 1
ATOM 1346 C CA . ARG A 1 169 ? 21.675 -11.047 -23.750 1.00 77.50 169 ARG A CA 1
ATOM 1347 C C . ARG A 1 169 ? 22.032 -11.752 -22.454 1.00 77.50 169 ARG A C 1
ATOM 1349 O O . ARG A 1 169 ? 21.848 -11.198 -21.373 1.00 77.50 169 ARG A O 1
ATOM 1356 N N . ASN A 1 170 ? 22.536 -12.970 -22.579 1.00 79.62 170 ASN A N 1
ATOM 1357 C CA . ASN A 1 170 ? 23.153 -13.642 -21.447 1.00 79.62 170 ASN A CA 1
ATOM 1358 C C . ASN A 1 170 ? 24.424 -12.895 -21.046 1.00 79.62 170 ASN A C 1
ATOM 1360 O O . ASN A 1 170 ? 24.999 -12.157 -21.852 1.00 79.62 170 ASN A O 1
ATOM 1364 N N . MET A 1 171 ? 24.857 -13.106 -19.806 1.00 77.44 171 MET A N 1
ATOM 1365 C CA . MET A 1 171 ? 26.166 -12.635 -19.371 1.00 77.44 171 MET A CA 1
ATOM 1366 C C . MET A 1 171 ? 27.239 -13.140 -20.350 1.00 77.44 171 MET A C 1
ATOM 1368 O O . MET A 1 171 ? 27.218 -14.329 -20.684 1.00 77.44 171 MET A O 1
ATOM 1372 N N . PRO A 1 172 ? 28.131 -12.265 -20.844 1.00 72.38 172 PRO A N 1
ATOM 1373 C CA . PRO A 1 172 ? 29.190 -12.674 -21.759 1.00 72.38 172 PRO A CA 1
ATOM 1374 C C . PRO A 1 172 ? 30.127 -13.673 -21.070 1.00 72.38 172 PRO A C 1
ATOM 1376 O O . PRO A 1 172 ? 30.406 -13.538 -19.877 1.00 72.38 172 PRO A O 1
ATOM 1379 N N . MET A 1 173 ? 30.623 -14.661 -21.817 1.00 72.62 173 MET A N 1
ATOM 1380 C CA . MET A 1 173 ? 31.687 -15.548 -21.338 1.00 72.62 173 MET A CA 1
ATOM 1381 C C . MET A 1 173 ? 33.057 -14.910 -21.592 1.00 72.62 173 MET A C 1
ATOM 1383 O O . MET A 1 173 ? 33.241 -14.236 -22.608 1.00 72.62 173 MET A O 1
ATOM 1387 N N . GLU A 1 174 ? 34.009 -15.127 -20.677 1.00 70.00 174 GLU A N 1
ATOM 1388 C CA . GLU A 1 174 ? 35.348 -14.502 -20.690 1.00 70.00 174 GLU A CA 1
ATOM 1389 C C . GLU A 1 174 ? 36.116 -14.727 -22.004 1.00 70.00 174 GLU A C 1
ATOM 1391 O O . GLU A 1 174 ? 36.956 -13.917 -22.385 1.00 70.00 174 GLU A O 1
ATOM 1396 N N . GLU A 1 175 ? 35.805 -15.811 -22.717 1.00 68.06 175 GLU A N 1
ATOM 1397 C CA . GLU A 1 175 ? 36.485 -16.221 -23.947 1.00 68.06 175 GLU A CA 1
ATOM 1398 C C . GLU A 1 175 ? 35.972 -15.510 -25.215 1.00 68.06 175 GLU A C 1
ATOM 1400 O O . GLU A 1 175 ? 36.692 -15.447 -26.210 1.00 68.06 175 GLU A O 1
ATOM 1405 N N . GLU A 1 176 ? 34.748 -14.964 -25.211 1.00 62.84 176 GLU A N 1
ATOM 1406 C CA . GLU A 1 176 ? 34.124 -14.403 -26.425 1.00 62.84 176 GLU A CA 1
ATOM 1407 C C . GLU A 1 176 ? 34.377 -12.904 -26.617 1.00 62.84 176 GLU A C 1
ATOM 1409 O O . GLU A 1 176 ? 34.279 -12.400 -27.736 1.00 62.84 176 GLU A O 1
ATOM 1414 N N . HIS A 1 177 ? 34.680 -12.167 -25.549 1.00 57.72 177 HIS A N 1
ATOM 1415 C CA . HIS A 1 177 ? 34.822 -10.717 -25.612 1.00 57.72 177 HIS A CA 1
ATOM 1416 C C . HIS A 1 177 ? 35.926 -10.287 -24.643 1.00 57.72 177 HIS A C 1
ATOM 1418 O O . HIS A 1 177 ? 35.834 -10.538 -23.444 1.00 57.72 177 HIS A O 1
ATOM 1424 N N . GLY A 1 178 ? 36.954 -9.589 -25.143 1.00 57.88 178 GLY A N 1
ATOM 1425 C CA . GLY A 1 178 ? 37.827 -8.784 -24.279 1.00 57.88 178 GLY A CA 1
ATOM 1426 C C . GLY A 1 178 ? 37.016 -7.740 -23.488 1.00 57.88 178 GLY A C 1
ATOM 1427 O O . GLY A 1 178 ? 35.790 -7.715 -23.566 1.00 57.88 178 GLY A O 1
ATOM 1428 N N . CYS A 1 179 ? 37.676 -6.837 -22.754 1.00 55.69 179 CYS A N 1
ATOM 1429 C CA . CYS A 1 179 ? 37.082 -5.845 -21.829 1.00 55.69 179 CYS A CA 1
ATOM 1430 C C . CYS A 1 179 ? 35.940 -4.930 -22.368 1.00 55.69 179 CYS A C 1
ATOM 1432 O O . CYS A 1 179 ? 35.484 -4.042 -21.654 1.00 55.69 179 CYS A O 1
ATOM 1434 N N . GLU A 1 180 ? 35.456 -5.127 -23.595 1.00 55.78 180 GLU A N 1
ATOM 1435 C CA . GLU A 1 180 ? 34.289 -4.499 -24.228 1.00 55.78 180 GLU A CA 1
ATOM 1436 C C . GLU A 1 180 ? 32.929 -5.135 -23.830 1.00 55.78 180 GLU A C 1
ATOM 1438 O O . GLU A 1 180 ? 31.882 -4.726 -24.333 1.00 55.78 180 GLU A O 1
ATOM 1443 N N . GLY A 1 181 ? 32.920 -6.130 -22.930 1.00 53.94 181 GLY A N 1
ATOM 1444 C CA . GLY A 1 181 ? 31.784 -7.023 -22.634 1.00 53.94 181 GLY A CA 1
ATOM 1445 C C . GLY A 1 181 ? 30.500 -6.415 -22.036 1.00 53.94 181 GLY A C 1
ATOM 1446 O O . GLY A 1 181 ? 29.486 -7.107 -21.970 1.00 53.94 181 GLY A O 1
ATOM 1447 N N . MET A 1 182 ? 30.472 -5.137 -21.647 1.00 58.12 182 MET A N 1
ATOM 1448 C CA . MET A 1 182 ? 29.231 -4.443 -21.256 1.00 58.12 182 MET A CA 1
ATOM 1449 C C . MET A 1 182 ? 28.899 -3.340 -22.254 1.00 58.12 182 MET A C 1
ATOM 1451 O O . MET A 1 182 ? 29.088 -2.153 -21.995 1.00 58.12 182 MET A O 1
ATOM 1455 N N . GLN A 1 183 ? 28.384 -3.729 -23.417 1.00 62.38 183 GLN A N 1
ATOM 1456 C CA . GLN A 1 183 ? 27.803 -2.753 -24.327 1.00 62.38 183 GLN A CA 1
ATOM 1457 C C . GLN A 1 183 ? 26.429 -2.285 -23.818 1.00 62.38 183 GLN A C 1
ATOM 1459 O O . GLN A 1 183 ? 25.662 -3.102 -23.296 1.00 62.38 183 GLN A O 1
ATOM 1464 N N . PRO A 1 184 ? 26.050 -1.015 -24.056 1.00 62.09 184 PRO A N 1
ATOM 1465 C CA . PRO A 1 184 ? 24.713 -0.502 -23.740 1.00 62.09 184 PRO A CA 1
ATOM 1466 C C . PRO A 1 184 ? 23.579 -1.353 -24.338 1.00 62.09 184 PRO A C 1
ATOM 1468 O O . PRO A 1 184 ? 22.492 -1.461 -23.774 1.00 62.09 184 PRO A O 1
ATOM 1471 N N . THR A 1 185 ? 23.867 -2.087 -25.419 1.00 62.94 185 THR A N 1
ATOM 1472 C CA . THR A 1 185 ? 22.965 -3.059 -26.049 1.00 62.94 185 THR A CA 1
ATOM 1473 C C . THR A 1 185 ? 22.502 -4.199 -25.125 1.00 62.94 185 THR A C 1
ATOM 1475 O O . THR A 1 185 ? 21.505 -4.852 -25.446 1.00 62.94 185 THR A O 1
ATOM 1478 N N . PHE A 1 186 ? 23.137 -4.425 -23.969 1.00 68.44 186 PHE A N 1
ATOM 1479 C CA . PHE A 1 186 ? 22.673 -5.388 -22.963 1.00 68.44 186 PHE A CA 1
ATOM 1480 C C . PHE A 1 186 ? 21.307 -5.005 -22.369 1.00 68.44 186 PHE A C 1
ATOM 1482 O O . PHE A 1 186 ? 20.447 -5.873 -22.197 1.00 68.44 186 PHE A O 1
ATOM 1489 N N . VAL A 1 187 ? 21.089 -3.705 -22.131 1.00 69.81 187 VAL A N 1
ATOM 1490 C CA . VAL A 1 187 ? 19.892 -3.157 -21.465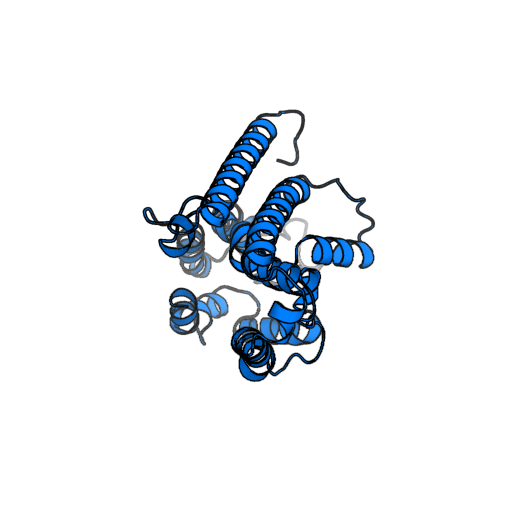 1.00 69.81 187 VAL A CA 1
ATOM 1491 C C . VAL A 1 187 ? 19.080 -2.206 -22.346 1.00 69.81 187 VAL A C 1
ATOM 1493 O O . VAL A 1 187 ? 17.861 -2.182 -22.243 1.00 69.81 187 VAL A O 1
ATOM 1496 N N . GLU A 1 188 ? 19.706 -1.436 -23.235 1.00 66.38 188 GLU A N 1
ATOM 1497 C CA . GLU A 1 188 ? 19.030 -0.347 -23.950 1.00 66.38 188 GLU A CA 1
ATOM 1498 C C . GLU A 1 188 ? 18.065 -0.845 -25.027 1.00 66.38 188 GLU A C 1
ATOM 1500 O O . GLU A 1 188 ? 18.480 -1.291 -26.095 1.00 66.38 188 GLU A O 1
ATOM 1505 N N . ASP A 1 189 ? 16.762 -0.704 -24.801 1.00 71.69 189 ASP A N 1
ATOM 1506 C CA . ASP A 1 189 ? 15.728 -1.025 -25.783 1.00 71.69 189 ASP A CA 1
ATOM 1507 C C . ASP A 1 189 ? 14.869 0.207 -26.084 1.00 71.69 189 ASP A C 1
ATOM 1509 O O . ASP A 1 189 ? 13.920 0.474 -25.343 1.00 71.69 189 ASP A O 1
ATOM 1513 N N . PRO A 1 190 ? 15.160 0.966 -27.156 1.00 73.38 190 PRO A N 1
ATOM 1514 C CA . PRO A 1 190 ? 14.427 2.193 -27.464 1.00 73.38 190 PRO A CA 1
ATOM 1515 C C . PRO A 1 190 ? 12.915 1.984 -27.637 1.00 73.38 190 PRO A C 1
ATOM 1517 O O . PRO A 1 190 ? 12.123 2.832 -27.224 1.00 73.38 190 PRO A O 1
ATOM 1520 N N . VAL A 1 191 ? 12.492 0.845 -28.199 1.00 73.44 191 VAL A N 1
ATOM 1521 C CA . VAL A 1 191 ? 11.072 0.553 -28.455 1.00 73.44 191 VAL A CA 1
ATOM 1522 C C . VAL A 1 191 ? 10.341 0.290 -27.140 1.00 73.44 191 VAL A C 1
ATOM 1524 O O . VAL A 1 191 ? 9.307 0.902 -26.877 1.00 73.44 191 VAL A O 1
ATOM 1527 N N . ARG A 1 192 ? 10.899 -0.557 -26.268 1.00 76.88 192 ARG A N 1
ATOM 1528 C CA . ARG A 1 192 ? 10.301 -0.836 -24.949 1.00 76.88 192 ARG A CA 1
ATOM 1529 C C . ARG A 1 192 ? 10.390 0.360 -24.008 1.00 76.88 192 ARG A C 1
ATOM 1531 O O . ARG A 1 192 ? 9.443 0.623 -23.274 1.00 76.88 192 ARG A O 1
ATOM 1538 N N . THR A 1 193 ? 11.480 1.121 -24.085 1.00 79.19 193 THR A N 1
ATOM 1539 C CA . THR A 1 193 ? 11.671 2.379 -23.345 1.00 79.19 193 THR A CA 1
ATOM 1540 C C . THR A 1 193 ? 10.552 3.369 -23.670 1.00 79.19 193 THR A C 1
ATOM 1542 O O . THR A 1 193 ? 9.969 3.964 -22.766 1.00 79.19 193 THR A O 1
ATOM 1545 N N . THR A 1 194 ? 10.172 3.471 -24.949 1.00 82.62 194 THR A N 1
ATOM 1546 C CA . THR A 1 194 ? 9.067 4.333 -25.402 1.00 82.62 194 THR A CA 1
ATOM 1547 C C . THR A 1 194 ? 7.709 3.905 -24.833 1.00 82.62 194 THR A C 1
ATOM 1549 O O . THR A 1 194 ? 6.845 4.753 -24.627 1.00 82.62 194 THR A O 1
ATOM 1552 N N . LEU A 1 195 ? 7.514 2.616 -24.536 1.00 85.00 195 LEU A N 1
ATOM 1553 C CA . LEU A 1 195 ? 6.281 2.111 -23.921 1.00 85.00 195 LEU A CA 1
ATOM 1554 C C . LEU A 1 195 ? 6.263 2.296 -22.399 1.00 85.00 195 LEU A C 1
ATOM 1556 O O . LEU A 1 195 ? 5.240 2.691 -21.841 1.00 85.00 195 LEU A O 1
ATOM 1560 N N . ILE A 1 196 ? 7.376 2.005 -21.721 1.00 88.38 196 ILE A N 1
ATOM 1561 C CA . ILE A 1 196 ? 7.407 1.954 -20.255 1.00 88.38 196 ILE A CA 1
ATOM 1562 C C . ILE A 1 196 ? 7.581 3.330 -19.612 1.00 88.38 196 ILE A C 1
ATOM 1564 O O . ILE A 1 196 ? 6.960 3.593 -18.586 1.00 88.38 196 ILE A O 1
ATOM 1568 N N . LEU A 1 197 ? 8.363 4.239 -20.207 1.00 90.81 197 LEU A N 1
ATOM 1569 C CA . LEU A 1 197 ? 8.618 5.554 -19.610 1.00 90.81 197 LEU A CA 1
ATOM 1570 C C . LEU A 1 197 ? 7.344 6.392 -19.420 1.00 90.81 197 LEU A C 1
ATOM 1572 O O . LEU A 1 197 ? 7.172 6.928 -18.323 1.00 90.81 197 LEU A O 1
ATOM 1576 N N . PRO A 1 198 ? 6.417 6.488 -20.399 1.00 92.50 198 PRO A N 1
ATOM 1577 C CA . PRO A 1 198 ? 5.155 7.193 -20.188 1.00 92.50 198 PRO A CA 1
ATOM 1578 C C . PRO A 1 198 ? 4.314 6.573 -19.070 1.00 92.50 198 PRO A C 1
ATOM 1580 O O . PRO A 1 198 ? 3.712 7.305 -18.288 1.00 92.50 198 PRO A O 1
ATOM 1583 N N . ALA A 1 199 ? 4.304 5.239 -18.961 1.00 92.50 199 ALA A N 1
ATOM 1584 C CA . ALA A 1 199 ? 3.587 4.542 -17.899 1.00 92.50 199 ALA A CA 1
ATOM 1585 C C . ALA A 1 199 ? 4.192 4.852 -16.522 1.00 92.50 199 ALA A C 1
ATOM 1587 O O . ALA A 1 199 ? 3.462 5.239 -15.615 1.00 92.50 199 ALA A O 1
ATOM 1588 N N . LEU A 1 200 ? 5.519 4.766 -16.374 1.00 93.62 200 LEU A N 1
ATOM 1589 C CA . LEU A 1 200 ? 6.201 5.107 -15.121 1.00 93.62 200 LEU A CA 1
ATOM 1590 C C . LEU A 1 200 ? 5.968 6.571 -14.737 1.00 93.62 200 LEU A C 1
ATOM 1592 O O . LEU A 1 200 ? 5.704 6.856 -13.570 1.00 93.62 200 LEU A O 1
ATOM 1596 N N . ASN A 1 201 ? 6.028 7.489 -15.707 1.00 93.94 201 ASN A N 1
ATOM 1597 C CA . ASN A 1 201 ? 5.775 8.911 -15.480 1.00 93.94 201 ASN A CA 1
ATOM 1598 C C . ASN A 1 201 ? 4.346 9.152 -14.980 1.00 93.94 201 ASN A C 1
ATOM 1600 O O . ASN A 1 201 ? 4.145 9.846 -13.985 1.00 93.94 201 ASN A O 1
ATOM 1604 N N . LEU A 1 202 ? 3.357 8.534 -15.635 1.00 94.38 202 LEU A N 1
ATOM 1605 C CA . LEU A 1 202 ? 1.956 8.632 -15.236 1.00 94.38 202 LEU A CA 1
ATOM 1606 C C . LEU A 1 202 ? 1.733 8.075 -13.825 1.00 94.38 202 LEU A C 1
ATOM 1608 O O . LEU A 1 202 ? 1.119 8.743 -13.002 1.00 94.38 202 LEU A O 1
ATOM 1612 N N . LEU A 1 203 ? 2.267 6.886 -13.530 1.00 95.19 203 LEU A N 1
ATOM 1613 C CA . LEU A 1 203 ? 2.119 6.231 -12.226 1.00 95.19 203 LEU A CA 1
ATOM 1614 C C . LEU A 1 203 ? 2.841 6.980 -11.097 1.00 95.19 203 LEU A C 1
ATOM 1616 O O . LEU A 1 203 ? 2.439 6.870 -9.944 1.00 95.19 203 LEU A O 1
ATOM 1620 N N . SER A 1 204 ? 3.879 7.757 -11.418 1.00 96.88 204 SER A N 1
ATOM 1621 C CA . SER A 1 204 ? 4.628 8.566 -10.443 1.00 96.88 204 SER A CA 1
ATOM 1622 C C . SER A 1 204 ? 4.068 9.978 -10.259 1.00 96.88 204 SER A C 1
ATOM 1624 O O . SER A 1 204 ? 4.584 10.737 -9.443 1.00 96.88 204 SER A O 1
ATOM 1626 N N . SER A 1 205 ? 3.048 10.355 -11.030 1.00 96.06 205 SER A N 1
ATOM 1627 C CA . SER A 1 205 ? 2.446 11.684 -10.972 1.00 96.06 205 SER A CA 1
ATOM 1628 C C . SER A 1 205 ? 1.324 11.733 -9.939 1.00 96.06 205 SER A C 1
ATOM 1630 O O . SER A 1 205 ? 0.540 10.795 -9.813 1.00 96.06 205 SER A O 1
ATOM 1632 N N . HIS A 1 206 ? 1.205 12.861 -9.241 1.00 96.12 206 HIS A N 1
ATOM 1633 C CA . HIS A 1 206 ? 0.084 13.127 -8.344 1.00 96.12 206 HIS A CA 1
ATOM 1634 C C . HIS A 1 206 ? -1.008 13.917 -9.066 1.00 96.12 206 HIS A C 1
ATOM 1636 O O . HIS A 1 206 ? -0.719 14.894 -9.763 1.00 96.12 206 HIS A O 1
ATOM 1642 N N . SER A 1 207 ? -2.269 13.521 -8.877 1.00 95.31 207 SER A N 1
ATOM 1643 C CA . SER A 1 207 ? -3.405 14.311 -9.358 1.00 95.31 207 SER A CA 1
ATOM 1644 C C . SER A 1 207 ? -3.455 15.667 -8.636 1.00 95.31 207 SER A C 1
ATOM 1646 O O . SER A 1 207 ? -3.224 15.721 -7.428 1.00 95.31 207 SER A O 1
ATOM 1648 N N . PRO A 1 208 ? -3.839 16.769 -9.306 1.00 93.81 208 PRO A N 1
ATOM 1649 C CA . PRO A 1 208 ? -4.134 18.032 -8.625 1.00 93.81 208 PRO A CA 1
ATOM 1650 C C . PRO A 1 208 ? -5.259 17.920 -7.585 1.00 93.81 208 PRO A C 1
ATOM 1652 O O . PRO A 1 208 ? -5.343 18.747 -6.684 1.00 93.81 208 PRO A O 1
ATOM 1655 N N . SER A 1 209 ? -6.126 16.914 -7.725 1.00 94.38 209 SER A N 1
ATOM 1656 C CA . SER A 1 209 ? -7.224 16.612 -6.804 1.00 94.38 209 SER A CA 1
ATOM 1657 C C . SER A 1 209 ? -6.888 15.489 -5.815 1.00 94.38 209 SER A C 1
ATOM 1659 O O . SER A 1 209 ? -7.806 14.858 -5.302 1.00 94.38 209 SER A O 1
ATOM 1661 N N . GLU A 1 210 ? -5.607 15.157 -5.637 1.00 95.12 210 GLU A N 1
ATOM 1662 C CA . GLU A 1 210 ? -5.182 14.079 -4.741 1.00 95.12 210 GLU A CA 1
ATOM 1663 C C . GLU A 1 210 ? -5.542 14.376 -3.280 1.00 95.12 210 GLU A C 1
ATOM 1665 O O . GLU A 1 210 ? -5.398 15.505 -2.801 1.00 95.12 210 GLU A O 1
ATOM 1670 N N . GLU A 1 211 ? -5.958 13.338 -2.559 1.00 95.06 211 GLU A N 1
ATOM 1671 C CA . GLU A 1 211 ? -6.294 13.415 -1.140 1.00 95.06 211 GLU A CA 1
ATOM 1672 C C . GLU A 1 211 ? -5.181 12.787 -0.305 1.00 95.06 211 GLU A C 1
ATOM 1674 O O . GLU A 1 211 ? -5.064 11.570 -0.162 1.00 95.06 211 GLU A O 1
ATOM 1679 N N . TYR A 1 212 ? -4.331 13.640 0.263 1.00 95.44 212 TYR A N 1
ATOM 1680 C CA . TYR A 1 212 ? -3.196 13.186 1.054 1.00 95.44 212 TYR A CA 1
ATOM 1681 C C . TYR A 1 212 ? -3.613 12.716 2.451 1.00 95.44 212 TYR A C 1
ATOM 1683 O O . TYR A 1 212 ? -4.612 13.138 3.043 1.00 95.44 212 TYR A O 1
ATOM 1691 N N . MET A 1 213 ? -2.796 11.828 3.015 1.00 93.75 213 MET A N 1
ATOM 1692 C CA . MET A 1 213 ? -3.039 11.295 4.348 1.00 93.75 213 MET A CA 1
ATOM 1693 C C . MET A 1 213 ? -3.137 12.410 5.391 1.00 93.75 213 MET A C 1
ATOM 1695 O O . MET A 1 213 ? -2.246 13.248 5.524 1.00 93.75 213 MET A O 1
ATOM 1699 N N . GLY A 1 214 ? -4.208 12.359 6.180 1.00 91.81 214 GLY A N 1
ATOM 1700 C CA . GLY A 1 214 ? -4.435 13.296 7.270 1.00 91.81 214 GLY A CA 1
ATOM 1701 C C . GLY A 1 214 ? -4.912 14.675 6.816 1.00 91.81 214 GLY A C 1
ATOM 1702 O O . GLY A 1 214 ? -5.022 15.545 7.672 1.00 91.81 214 GLY A O 1
ATOM 1703 N N . THR A 1 215 ? -5.208 14.904 5.528 1.00 90.88 215 THR A N 1
ATOM 1704 C CA . THR A 1 215 ? -5.705 16.208 5.043 1.00 90.88 215 THR A CA 1
ATOM 1705 C C . TH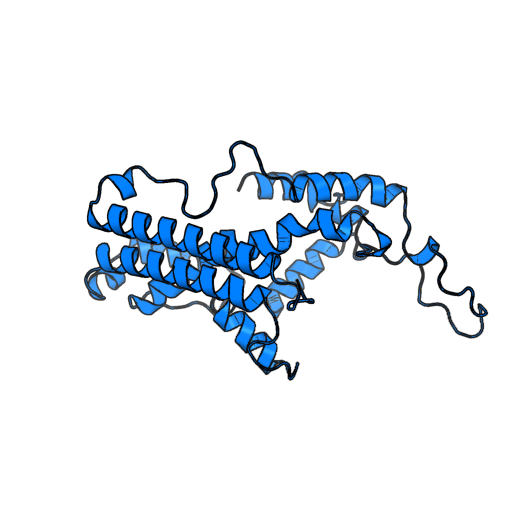R A 1 215 ? -7.200 16.224 4.742 1.00 90.88 215 THR A C 1
ATOM 1707 O O . THR A 1 215 ? -7.844 17.239 4.994 1.00 90.88 215 THR A O 1
ATOM 1710 N N . HIS A 1 216 ? -7.759 15.130 4.215 1.00 91.00 216 HIS A N 1
ATOM 1711 C CA . HIS A 1 216 ? -9.191 15.031 3.916 1.00 91.00 216 HIS A CA 1
ATOM 1712 C C . HIS A 1 216 ? -9.986 14.561 5.141 1.00 91.00 216 HIS A C 1
ATOM 1714 O O . HIS A 1 216 ? -9.532 13.690 5.880 1.00 91.00 216 HIS A O 1
ATOM 1720 N N . THR A 1 217 ? -11.176 15.124 5.349 1.00 90.31 217 THR A N 1
ATOM 1721 C CA . THR A 1 217 ? -12.058 14.808 6.481 1.00 90.31 217 THR A CA 1
ATOM 1722 C C . THR A 1 217 ? -13.407 14.308 6.008 1.00 90.31 217 THR A C 1
ATOM 1724 O O . THR A 1 217 ? -14.067 14.988 5.227 1.00 90.31 217 THR A O 1
ATOM 1727 N N . GLU A 1 218 ? -13.882 13.220 6.601 1.00 90.44 218 GLU A N 1
ATOM 1728 C CA . GLU A 1 218 ? -15.243 12.739 6.383 1.00 90.44 218 GLU A CA 1
ATOM 1729 C C . GLU A 1 218 ? -16.256 13.452 7.282 1.00 90.44 218 GLU A C 1
ATOM 1731 O O . GLU A 1 218 ? -15.990 13.752 8.454 1.00 90.44 218 GLU A O 1
ATOM 1736 N N . ALA A 1 219 ? -17.471 13.656 6.766 1.00 93.50 219 ALA A N 1
ATOM 1737 C CA . ALA A 1 219 ? -18.560 14.280 7.522 1.00 93.50 219 ALA A CA 1
ATOM 1738 C C . ALA A 1 219 ? -18.861 13.526 8.832 1.00 93.50 219 ALA A C 1
ATOM 1740 O O . ALA A 1 219 ? -19.092 14.149 9.870 1.00 93.50 219 ALA A O 1
ATOM 1741 N N . ALA A 1 220 ? -18.785 12.190 8.802 1.00 90.31 220 ALA A N 1
ATOM 1742 C CA . ALA A 1 220 ? -18.980 11.339 9.973 1.00 90.31 220 ALA A CA 1
ATOM 1743 C C . ALA A 1 220 ? -17.938 11.607 11.075 1.00 90.31 220 ALA A C 1
ATOM 1745 O O . ALA A 1 220 ? -18.287 11.680 12.253 1.00 90.31 220 ALA A O 1
ATOM 1746 N N . TRP A 1 221 ? -16.672 11.825 10.703 1.00 90.81 221 TRP A N 1
ATOM 1747 C CA . TRP A 1 221 ? -15.603 12.122 11.661 1.00 90.81 221 TRP A CA 1
ATOM 1748 C C . TRP A 1 221 ? -15.794 13.500 12.288 1.00 90.81 221 TRP A C 1
ATOM 1750 O O . TRP A 1 221 ? -15.575 13.676 13.482 1.00 90.81 221 TRP A O 1
ATOM 1760 N N . MET A 1 222 ? -16.238 14.475 11.491 1.00 92.44 222 MET A N 1
ATOM 1761 C CA . MET A 1 222 ? -16.418 15.861 11.931 1.00 92.44 222 MET A CA 1
ATOM 1762 C C . MET A 1 222 ? -17.652 16.071 12.813 1.00 92.44 222 MET A C 1
ATOM 1764 O O . MET A 1 222 ? -17.678 17.025 13.604 1.00 92.44 222 MET A O 1
ATOM 1768 N N . ALA A 1 223 ? -18.653 15.196 12.687 1.00 94.31 223 ALA A N 1
ATOM 1769 C CA . ALA A 1 223 ? -19.866 15.205 13.497 1.00 94.31 223 ALA A CA 1
ATOM 1770 C C . ALA A 1 223 ? -19.613 14.760 14.948 1.00 94.31 223 ALA A C 1
ATOM 1772 O O . ALA A 1 223 ? -20.265 15.264 15.863 1.00 94.31 223 ALA A O 1
ATOM 1773 N N . ASN A 1 224 ? -18.652 13.860 15.178 1.00 96.00 224 ASN A N 1
ATOM 1774 C CA . ASN A 1 224 ? -18.284 13.403 16.515 1.00 96.00 224 ASN A CA 1
ATOM 1775 C C . ASN A 1 224 ? -17.112 14.228 17.084 1.00 96.00 224 ASN A C 1
ATOM 1777 O O . ASN A 1 224 ? -16.079 14.399 16.439 1.00 96.00 224 ASN A O 1
ATOM 1781 N N . ARG A 1 225 ? -17.256 14.763 18.305 1.00 96.56 225 ARG A N 1
ATOM 1782 C CA . ARG A 1 225 ? -16.274 15.691 18.891 1.00 96.56 225 ARG A CA 1
ATOM 1783 C C . ARG A 1 225 ? -14.935 15.010 19.175 1.00 96.56 225 ARG A C 1
ATOM 1785 O O . ARG A 1 225 ? -13.890 15.612 18.925 1.00 96.56 225 ARG A O 1
ATOM 1792 N N . GLU A 1 226 ? -14.973 13.805 19.718 1.00 95.81 226 GLU A N 1
ATOM 1793 C CA . GLU A 1 226 ? -13.819 13.022 20.145 1.00 95.81 226 GLU A CA 1
ATOM 1794 C C . GLU A 1 226 ? -13.020 12.545 18.929 1.00 95.81 226 GLU A C 1
ATOM 1796 O O . GLU A 1 226 ? -11.809 12.772 18.857 1.00 95.81 226 GLU A O 1
ATOM 1801 N N . VAL A 1 227 ? -13.711 11.999 17.926 1.00 96.12 227 VA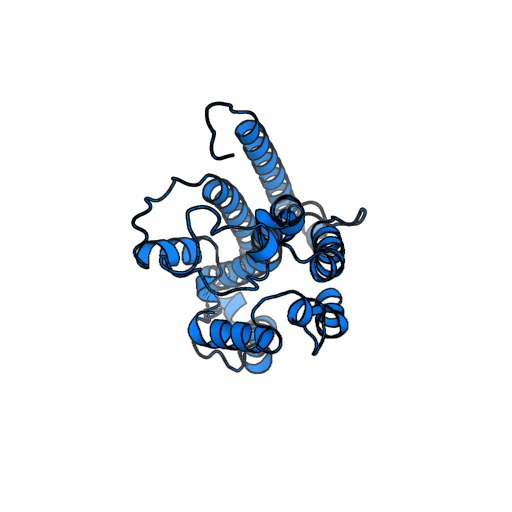L A N 1
ATOM 1802 C CA . VAL A 1 227 ? -13.122 11.551 16.658 1.00 96.12 227 VAL A CA 1
ATOM 1803 C C . VAL A 1 227 ? -12.546 12.729 15.877 1.00 96.12 227 VAL A C 1
ATOM 1805 O O . VAL A 1 227 ? -11.408 12.657 15.414 1.00 96.12 227 VAL A O 1
ATOM 1808 N N . ARG A 1 228 ? -13.257 13.861 15.802 1.00 96.50 228 ARG A N 1
ATOM 1809 C CA . ARG A 1 228 ? -12.732 15.094 15.197 1.00 96.50 228 ARG A CA 1
ATOM 1810 C C . ARG A 1 228 ? -11.454 15.569 15.883 1.00 96.50 228 ARG A C 1
ATOM 1812 O O . ARG A 1 228 ? -10.502 15.961 15.211 1.00 96.50 228 ARG A O 1
ATOM 1819 N N . ALA A 1 229 ? -11.416 15.546 17.215 1.00 96.62 229 ALA A N 1
ATOM 1820 C CA . ALA A 1 229 ? -10.224 15.934 17.963 1.00 96.62 229 ALA A CA 1
ATOM 1821 C C . ALA A 1 229 ? -9.057 14.961 17.721 1.00 96.62 229 ALA A C 1
ATOM 1823 O O . ALA A 1 229 ? -7.915 15.398 17.584 1.00 96.62 229 ALA A O 1
ATOM 1824 N N . ALA A 1 230 ? -9.333 13.657 17.639 1.00 96.56 230 ALA A N 1
ATOM 1825 C CA . ALA A 1 230 ? -8.340 12.642 17.298 1.00 96.56 230 ALA A CA 1
ATOM 1826 C C . ALA A 1 230 ? -7.784 12.824 15.878 1.00 96.56 230 ALA A C 1
ATOM 1828 O O . ALA A 1 230 ? -6.568 12.764 15.689 1.00 96.56 230 ALA A O 1
ATOM 1829 N N . PHE A 1 231 ? -8.639 13.151 14.905 1.00 96.38 231 PHE A N 1
ATOM 1830 C CA . PHE A 1 231 ? -8.201 13.444 13.542 1.00 96.38 231 PHE A CA 1
ATOM 1831 C C . PHE A 1 231 ? -7.347 14.716 13.486 1.00 96.38 231 PHE A C 1
ATOM 1833 O O . PHE A 1 231 ? -6.317 14.738 12.819 1.00 96.38 231 PHE A O 1
ATOM 1840 N N . GLY A 1 232 ? -7.705 15.750 14.257 1.00 96.25 232 GLY A N 1
ATOM 1841 C CA . GLY A 1 232 ? -6.879 16.951 14.413 1.00 96.25 232 GLY A CA 1
ATOM 1842 C C . GLY A 1 232 ? -5.467 16.628 14.916 1.00 96.25 232 GLY A C 1
ATOM 1843 O O . GLY A 1 232 ? -4.485 17.050 14.311 1.00 96.25 232 GLY A O 1
ATOM 1844 N N . ARG A 1 233 ? -5.342 15.785 15.953 1.00 96.69 233 ARG A N 1
ATOM 1845 C CA . ARG A 1 233 ? -4.028 15.313 16.434 1.00 96.69 233 ARG A CA 1
ATOM 1846 C C . ARG A 1 233 ? -3.268 14.522 15.370 1.00 96.69 233 ARG A C 1
ATOM 1848 O O . ARG A 1 233 ? -2.049 14.651 15.272 1.00 96.69 233 ARG A O 1
ATOM 1855 N N . PHE A 1 234 ? -3.967 13.698 14.590 1.00 96.81 234 PHE A N 1
ATOM 1856 C CA . PHE A 1 234 ? -3.365 12.945 13.493 1.00 96.81 234 PHE A CA 1
ATOM 1857 C C . PHE A 1 234 ? -2.815 13.871 12.403 1.00 96.81 234 PHE A C 1
ATOM 1859 O O . PHE A 1 234 ? -1.646 13.738 12.047 1.00 96.81 234 PHE A O 1
ATOM 1866 N N . ASN A 1 235 ? -3.595 14.858 11.958 1.00 96.19 235 ASN A N 1
ATOM 1867 C CA . ASN A 1 235 ? -3.151 15.886 11.018 1.00 96.19 235 ASN A CA 1
ATOM 1868 C C . ASN A 1 235 ? -1.892 16.613 11.522 1.00 96.19 235 ASN A C 1
ATOM 1870 O O . ASN A 1 235 ? -0.893 16.695 10.808 1.00 96.19 235 ASN A O 1
ATOM 1874 N N . GLU A 1 236 ? -1.885 17.061 12.778 1.00 96.31 236 GLU A N 1
ATOM 1875 C CA . GLU A 1 236 ? -0.713 17.721 13.354 1.00 96.31 236 GLU A CA 1
ATOM 1876 C C . GLU A 1 236 ? 0.523 16.806 13.407 1.00 96.31 236 GLU A C 1
ATOM 1878 O O . GLU A 1 236 ? 1.643 17.259 13.161 1.00 96.31 236 GLU A O 1
ATOM 1883 N N . ARG A 1 237 ? 0.351 15.513 13.728 1.00 95.75 237 ARG A N 1
ATOM 1884 C CA . ARG A 1 237 ? 1.449 14.530 13.685 1.00 95.75 237 ARG A CA 1
ATOM 1885 C C . ARG A 1 237 ? 2.008 14.396 12.269 1.00 95.75 237 ARG A C 1
ATOM 1887 O O . ARG A 1 237 ? 3.228 14.419 12.120 1.00 95.75 237 ARG A O 1
ATOM 1894 N N . MET A 1 238 ? 1.147 14.331 11.253 1.00 95.44 238 MET A N 1
ATOM 1895 C CA . MET A 1 238 ? 1.566 14.273 9.849 1.00 95.44 238 MET A CA 1
ATOM 1896 C C . MET A 1 238 ? 2.410 15.488 9.450 1.00 95.44 238 MET A C 1
ATOM 1898 O O . MET A 1 238 ? 3.476 15.320 8.855 1.00 95.44 238 MET A O 1
ATOM 1902 N N . MET A 1 239 ? 2.008 16.695 9.860 1.00 95.06 239 MET A N 1
ATOM 1903 C CA . MET A 1 239 ? 2.784 17.915 9.600 1.00 95.06 239 MET A CA 1
ATOM 1904 C C . MET A 1 239 ? 4.147 17.890 10.302 1.00 95.06 239 MET A C 1
ATOM 1906 O O . MET A 1 239 ? 5.174 18.148 9.675 1.00 95.06 239 MET A O 1
ATOM 1910 N N . ARG A 1 240 ? 4.200 17.474 11.575 1.00 94.94 240 ARG A N 1
ATOM 1911 C CA . ARG A 1 240 ? 5.469 17.332 12.316 1.00 94.94 240 ARG A CA 1
ATOM 1912 C C . ARG A 1 240 ? 6.408 16.289 11.704 1.00 94.94 240 ARG A C 1
ATOM 1914 O O . ARG A 1 240 ? 7.633 16.454 11.748 1.00 94.94 240 ARG A O 1
ATOM 1921 N N . ILE A 1 241 ? 5.859 15.203 11.155 1.00 93.62 241 ILE A N 1
ATOM 1922 C CA . ILE A 1 241 ? 6.636 14.196 10.424 1.00 93.62 241 ILE A CA 1
ATOM 1923 C C . ILE A 1 241 ? 7.224 14.820 9.162 1.00 93.62 241 ILE A C 1
ATOM 1925 O O . ILE A 1 241 ? 8.435 14.713 8.969 1.00 93.62 241 ILE A O 1
ATOM 1929 N N . ALA A 1 242 ? 6.417 15.522 8.363 1.00 93.25 242 ALA A N 1
ATOM 1930 C CA . ALA A 1 242 ? 6.883 16.209 7.161 1.00 93.25 242 ALA A CA 1
ATOM 1931 C C . ALA A 1 242 ? 8.010 17.207 7.477 1.00 93.25 242 ALA A C 1
ATOM 1933 O O . ALA A 1 242 ? 9.086 17.117 6.894 1.00 93.25 242 ALA A O 1
ATOM 1934 N N . GLU A 1 243 ? 7.839 18.067 8.486 1.00 94.75 243 GLU A N 1
ATOM 1935 C CA . GLU A 1 243 ? 8.881 18.998 8.951 1.00 94.75 243 GLU A CA 1
ATOM 1936 C C . GLU A 1 243 ? 10.162 18.280 9.394 1.00 94.75 243 GLU A C 1
ATOM 1938 O O . GLU A 1 243 ? 11.286 18.731 9.146 1.00 94.75 243 GLU A O 1
ATOM 1943 N N . THR A 1 244 ? 10.010 17.139 10.070 1.00 92.56 244 THR A N 1
ATOM 1944 C CA . THR A 1 244 ? 11.146 16.329 10.503 1.00 92.56 244 THR A CA 1
ATOM 1945 C C . THR A 1 244 ? 11.884 15.732 9.317 1.00 92.56 244 THR A C 1
ATOM 1947 O O . THR A 1 244 ? 13.114 15.767 9.336 1.00 92.56 244 THR A O 1
ATOM 1950 N N . ILE A 1 245 ? 11.174 15.225 8.306 1.00 91.38 245 ILE A N 1
ATOM 1951 C CA . ILE A 1 245 ? 11.740 14.708 7.052 1.00 91.38 245 ILE A CA 1
ATOM 1952 C C . ILE A 1 245 ? 12.454 15.826 6.288 1.00 91.38 245 ILE A C 1
ATOM 1954 O O . ILE A 1 245 ? 13.587 15.644 5.860 1.00 91.38 245 ILE A O 1
ATOM 1958 N N . ASP A 1 246 ? 11.857 17.007 6.207 1.00 93.50 246 ASP A N 1
ATOM 1959 C CA . ASP A 1 246 ? 12.427 18.181 5.550 1.00 93.50 246 ASP A CA 1
ATOM 1960 C C . ASP A 1 246 ? 13.742 18.633 6.188 1.00 93.50 246 ASP A C 1
ATOM 1962 O O . ASP A 1 246 ? 14.765 18.798 5.522 1.00 93.50 246 ASP A O 1
ATOM 1966 N N . ARG A 1 247 ? 13.739 18.804 7.513 1.00 92.81 247 ARG A N 1
ATOM 1967 C CA . ARG A 1 247 ? 14.939 19.149 8.286 1.00 92.81 247 ARG A CA 1
ATOM 1968 C C . ARG A 1 247 ? 16.031 18.102 8.103 1.00 92.81 247 ARG A C 1
ATOM 1970 O O . ARG A 1 247 ? 17.202 18.438 7.985 1.00 92.81 247 ARG A O 1
ATOM 1977 N N . ARG A 1 248 ? 15.629 16.836 8.085 1.00 88.94 248 ARG A N 1
ATOM 1978 C CA . ARG A 1 248 ? 16.485 15.693 7.804 1.00 88.94 248 ARG A CA 1
ATOM 1979 C C . ARG A 1 248 ? 17.094 15.816 6.393 1.00 88.94 248 ARG A C 1
ATOM 1981 O O . ARG A 1 248 ? 18.312 15.780 6.263 1.00 88.94 248 ARG A O 1
ATOM 1988 N N . ASN A 1 249 ? 16.302 16.047 5.358 1.00 89.94 249 ASN A N 1
ATOM 1989 C CA . ASN A 1 249 ? 16.787 16.175 3.979 1.00 89.94 249 ASN A CA 1
ATOM 1990 C C . ASN A 1 249 ? 17.740 17.359 3.760 1.00 89.94 249 ASN A C 1
ATOM 1992 O O . ASN A 1 249 ? 18.555 17.321 2.846 1.00 89.94 249 ASN A O 1
ATOM 1996 N N . ARG A 1 250 ? 17.695 18.379 4.624 1.00 92.75 250 ARG A N 1
ATOM 1997 C CA . ARG A 1 250 ? 18.620 19.526 4.595 1.00 92.75 250 ARG A CA 1
ATOM 1998 C C . ARG A 1 250 ? 19.930 19.306 5.366 1.00 92.75 250 ARG A C 1
ATOM 2000 O O . ARG A 1 250 ? 20.793 20.176 5.321 1.00 92.75 250 ARG A O 1
ATOM 2007 N N . ASP A 1 251 ? 20.076 18.198 6.090 1.00 91.56 251 ASP A N 1
ATOM 2008 C CA . ASP A 1 251 ? 21.250 17.894 6.919 1.00 91.56 251 ASP A CA 1
ATOM 2009 C C . ASP A 1 251 ? 22.378 17.257 6.073 1.00 91.56 251 ASP A C 1
ATOM 2011 O O . ASP A 1 251 ? 22.248 16.091 5.681 1.00 91.56 251 ASP A O 1
ATOM 2015 N N . PRO A 1 252 ? 23.488 17.976 5.795 1.00 89.81 252 PRO A N 1
ATOM 2016 C CA . PRO A 1 252 ? 24.545 17.513 4.890 1.00 89.81 252 PRO A CA 1
ATOM 2017 C C . PRO A 1 252 ? 25.353 16.331 5.444 1.00 89.81 252 PRO A C 1
ATOM 2019 O O . PRO A 1 252 ? 25.997 15.610 4.678 1.00 89.81 252 PRO A O 1
ATOM 2022 N N . GLU A 1 253 ? 25.301 16.086 6.757 1.00 90.19 253 GLU A N 1
ATOM 2023 C CA . GLU A 1 253 ? 25.963 14.934 7.377 1.00 90.19 253 GLU A CA 1
ATOM 2024 C C . GLU A 1 253 ? 25.239 13.618 7.051 1.00 90.19 253 GLU A C 1
ATOM 2026 O O . GLU A 1 253 ? 25.786 12.525 7.212 1.00 90.19 253 GLU A O 1
ATOM 2031 N N . ARG A 1 254 ? 24.004 13.686 6.540 1.00 82.44 254 ARG A N 1
ATOM 2032 C CA . ARG A 1 254 ? 23.185 12.510 6.231 1.00 82.44 254 ARG A CA 1
ATOM 2033 C C . ARG A 1 254 ? 23.225 12.195 4.742 1.00 82.44 254 ARG A C 1
ATOM 2035 O O . ARG A 1 254 ? 22.249 12.377 4.032 1.00 82.44 254 ARG A O 1
ATOM 2042 N N . ARG A 1 255 ? 24.353 11.641 4.300 1.00 77.19 255 ARG A N 1
ATOM 2043 C CA . ARG A 1 255 ? 24.659 11.353 2.882 1.00 77.19 255 ARG A CA 1
ATOM 2044 C C . ARG A 1 255 ? 23.831 10.242 2.226 1.00 77.19 255 ARG A C 1
ATOM 2046 O O . ARG A 1 255 ? 23.835 10.138 1.009 1.00 77.19 255 ARG A O 1
ATOM 2053 N N . ASN A 1 256 ? 23.140 9.419 3.014 1.00 76.31 256 ASN A N 1
ATOM 2054 C CA . ASN A 1 256 ? 22.271 8.343 2.513 1.00 76.31 256 ASN A CA 1
ATOM 2055 C C . ASN A 1 256 ? 20.827 8.830 2.263 1.00 76.31 256 ASN A C 1
ATOM 2057 O O . ASN A 1 256 ? 19.890 8.043 2.401 1.00 76.31 256 ASN A O 1
ATOM 2061 N N . ARG A 1 257 ? 20.652 10.130 2.008 1.00 67.50 257 ARG A N 1
ATOM 2062 C CA . ARG A 1 257 ? 19.375 10.789 1.723 1.00 67.50 257 ARG A CA 1
ATOM 2063 C C . ARG A 1 257 ? 19.282 11.176 0.264 1.00 67.50 257 ARG A C 1
ATOM 2065 O O . ARG A 1 257 ? 20.321 11.618 -0.270 1.00 67.50 257 ARG A O 1
#

Foldseek 3Di:
DVVVVVCCVAPLDQVHLLLVQFACRVCPVVVVVVCCLPPDALLCLQLVNVVVVVVVVPPVDDPPPDVLSVLLVLLLVLLLLLLLLVLCVQDVDLVSQVPPPVNVVVLVCCDCVVPVSDDDRQFDSRGSVSSSSNSSSVVSVVAVVCLVPFLCQCVQCVPVVRPASDFDDDQDDCVPDDPVRDDPNRGDDPVSSVSVNVVSVVRNDDDPPDDHPLRDDDPVQVVDPSSVVSSVVSNVSVVVSVVVVVVVVPDPVCPSD

Sequence (257 aa):
MEINAQARRMLISANGIIESAFAPGKHCMELSSAVYDKFWRFDMEALPADLIRRIDLGNGIPWGGWQAEANDRGLADSIKEWVSDHVNHYYPSVSDIYSDEELHGWWNEVQTNGHPDKKDGWPELDCHGSLIKVLTTIIWVASGHHAAVNFGQYPYAGYFPNRPTIARRNMPMEEEHGCEGMQPTFVEDPVRTTLILPALNLLSSHSPSEEYMGTHTEAAWMANREVRAAFGRFNERMMRIAETIDRRNRDPERRNR

Nearest PDB structures (foldseek):
  3v98-assembly1_A  TM=8.640E-01  e=8.594E-08  Homo sapiens
  6n2w-assembly1_A  TM=8.864E-01  e=5.430E-07  Homo sapiens
  6n2w-assembly2_B  TM=8.880E-01  e=7.265E-07  Homo sapiens
  3v99-assembly2_B  TM=8.093E-01  e=8.005E-07  Homo sapiens
  8x8f-assembly1_A  TM=7.958E-01  e=1.544E-05  Enhygromyxa salina

Mean predicted aligned error: 6.27 Å

Radius of gyration: 22.33 Å; Cα contacts (8 Å, |Δi|>4): 211; chains: 1; bounding box: 60×40×54 Å

Organism: Oryza rufipogon (NCBI:txid4529)

Secondary structure (DSSP, 8-state):
-HHHHHIIIIISSTTSHHHHHSTTGGGHHHHHHHHHHHH--GGG-SHHHHHHHHIIIII---TT--HHHHHHHHHHHHHHHHHHHHHHHH-SSHHHHHT-HHHHHHHHHIIIIISTT--SSPPPS-SHHHHHHHHHHHHHIIIIIHHHHHTTHHHHHSSGGGS-S---SPPPPTTT-STT---GGGT--HHHHHHHHHHHHHHTPPPTT---TTT---HHHHHSHHHHHHHHHHHHHHHHHHHHHHHHHT-TT-TT-